Protein AF-A0A1W6LLG1-F1 (afdb_monomer)

pLDDT: mean 82.75, std 18.13, range [34.44, 98.62]

Foldseek 3Di:
DDDDDDPPPPPPPPPCQWWLWKDFQAPVVKDDVQLQWDEPVCRRCNQFWKKAFPPPRDIDHFGIWGFQAAAQASHFPCHQNQWWWAWDPFDDDPQFTFKIKIWIKHAREGTHDHDYQWAAFPSGMIGDPPDIHTWKFAFKKKWQQQAWAPVVVVVLCVVVQVDDQPDPDPQGKYWDDAGIFIKGFGYPPPPDPVRDDHIDRIIGMHTQGIAGYRGMGIDMTIIGTPDNHHHCPHQLVVQNPDRATFWGGGRHHRHSRHHSDRGHGDPSQGPPNPPDPPGPPNGSMIMGGHDDDVVVVVVVVVVVVVVVVPD

Mean predicted aligned error: 8.89 Å

Radius of gyration: 21.54 Å; Cα contacts (8 Å, |Δi|>4): 778; chains: 1; bounding box: 62×68×68 Å

Solvent-accessible surface area (backbone atoms only — not comparable to full-atom values): 16386 Å² total; per-residue (Å²): 141,85,83,84,84,85,83,79,81,79,77,77,76,75,69,82,70,52,13,30,45,21,39,63,51,15,47,76,69,32,34,55,84,81,60,27,58,17,54,84,93,40,31,50,18,46,63,21,46,44,35,32,33,72,85,80,65,53,72,51,64,23,36,26,40,50,39,23,19,24,56,55,48,42,7,12,71,55,14,41,62,21,36,30,20,34,53,40,81,74,36,65,59,86,78,13,42,33,30,35,29,30,54,34,33,46,38,36,36,28,51,43,47,56,63,64,60,58,20,27,32,82,80,66,37,34,31,74,70,79,63,73,46,54,53,54,37,33,66,21,32,39,36,37,23,35,30,30,32,68,65,51,48,48,54,45,41,74,71,66,38,81,67,63,60,88,42,83,57,83,63,42,40,30,52,72,73,55,53,25,23,25,50,35,52,25,16,80,83,44,88,56,77,86,58,49,37,56,36,49,59,40,32,30,19,37,77,64,38,67,35,48,59,71,36,69,47,74,49,81,45,43,33,39,32,40,92,79,24,40,44,71,84,36,65,50,40,50,36,50,72,38,93,51,37,45,32,40,30,32,54,54,42,44,70,72,52,66,47,40,39,74,49,42,68,50,82,60,77,47,80,74,63,88,58,88,82,65,69,67,75,58,44,36,27,47,34,33,16,36,70,85,56,71,69,60,56,52,53,55,56,50,51,58,55,59,60,63,74,76,115

Structure (mmCIF, N/CA/C/O backbone):
data_AF-A0A1W6LLG1-F1
#
_entry.id   AF-A0A1W6LLG1-F1
#
loop_
_atom_site.group_PDB
_atom_site.id
_atom_site.type_symbol
_atom_site.label_atom_id
_atom_site.label_alt_id
_atom_site.label_comp_id
_atom_site.label_asym_id
_atom_site.label_entity_id
_atom_site.label_seq_id
_atom_site.pdbx_PDB_ins_code
_atom_site.Cartn_x
_atom_site.Cartn_y
_atom_site.Cartn_z
_atom_site.occupancy
_atom_site.B_iso_or_equiv
_atom_site.auth_seq_id
_atom_site.auth_comp_id
_atom_site.auth_asym_id
_atom_site.auth_atom_id
_atom_site.pdbx_PDB_model_num
ATOM 1 N N . MET A 1 1 ? -22.291 -47.310 45.195 1.00 37.00 1 MET A N 1
ATOM 2 C CA . MET A 1 1 ? -21.150 -46.597 44.579 1.00 37.00 1 MET A CA 1
ATOM 3 C C . MET A 1 1 ? -21.646 -45.849 43.346 1.00 37.00 1 MET A C 1
ATOM 5 O O . MET A 1 1 ? -21.819 -46.471 42.309 1.00 37.00 1 MET A O 1
ATOM 9 N N . LYS A 1 2 ? -21.961 -44.552 43.457 1.00 34.44 2 LYS A N 1
ATOM 10 C CA . LYS A 1 2 ? -22.310 -43.699 42.306 1.00 34.44 2 LYS A CA 1
ATOM 11 C C . LYS A 1 2 ? -21.129 -42.760 42.065 1.00 34.44 2 LYS A C 1
ATOM 13 O O . LYS A 1 2 ? -20.804 -41.964 42.939 1.00 34.44 2 LYS A O 1
ATOM 18 N N . LYS A 1 3 ? -20.435 -42.958 40.942 1.00 39.94 3 LYS A N 1
ATOM 19 C CA . LYS A 1 3 ? -19.318 -42.117 40.500 1.00 39.94 3 LYS A CA 1
ATOM 20 C C . LYS A 1 3 ? -19.863 -40.786 39.976 1.00 39.94 3 LYS A C 1
ATOM 22 O O . LYS A 1 3 ? -20.921 -40.751 39.355 1.00 39.94 3 LYS A O 1
ATOM 27 N N . ALA A 1 4 ? -19.128 -39.730 40.302 1.00 51.88 4 ALA A N 1
ATOM 28 C CA . ALA A 1 4 ? -19.379 -38.339 39.971 1.00 51.88 4 ALA A CA 1
ATOM 29 C C . ALA A 1 4 ? -19.348 -38.059 38.462 1.00 51.88 4 ALA A C 1
ATOM 31 O O . ALA A 1 4 ? -18.652 -38.747 37.718 1.00 51.88 4 ALA A O 1
ATOM 32 N N . LEU A 1 5 ? -20.001 -36.970 38.055 1.00 39.59 5 LEU A N 1
ATOM 33 C CA . LEU A 1 5 ? -19.554 -36.170 36.920 1.00 39.59 5 LEU A CA 1
ATOM 34 C C . LEU A 1 5 ? -19.742 -34.691 37.286 1.00 39.59 5 LEU A C 1
ATOM 36 O O . LEU A 1 5 ? -20.853 -34.170 37.288 1.00 39.59 5 LEU A O 1
ATOM 40 N N . PHE A 1 6 ? -18.647 -34.054 37.695 1.00 42.31 6 PHE A N 1
ATOM 41 C CA . PHE A 1 6 ? -18.543 -32.606 37.846 1.00 42.31 6 PHE A CA 1
ATOM 42 C C . PHE A 1 6 ? -18.159 -32.058 36.466 1.00 42.31 6 PHE A C 1
ATOM 44 O O . PHE A 1 6 ? -17.026 -32.248 36.029 1.00 42.31 6 PHE A O 1
ATOM 51 N N . SER A 1 7 ? -19.096 -31.424 35.759 1.00 40.41 7 SER A N 1
ATOM 52 C CA . SER A 1 7 ? -18.764 -30.610 34.585 1.00 40.41 7 SER A CA 1
ATOM 53 C C . SER A 1 7 ? -18.203 -29.280 35.070 1.00 40.41 7 SER A C 1
ATOM 55 O O . SER A 1 7 ? -18.947 -28.398 35.494 1.00 40.41 7 SER A O 1
ATOM 57 N N . LEU A 1 8 ? -16.880 -29.148 35.023 1.00 37.72 8 LEU A 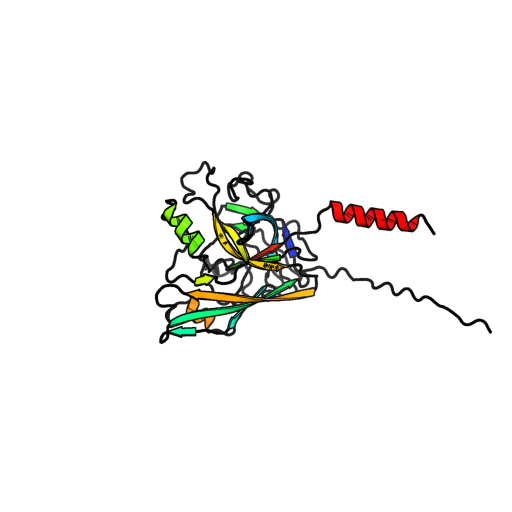N 1
ATOM 58 C CA . LEU A 1 8 ? -16.206 -27.861 35.116 1.00 37.72 8 LEU A CA 1
ATOM 59 C C . LEU A 1 8 ? -16.358 -27.173 33.752 1.00 37.72 8 LEU A C 1
ATOM 61 O O . LEU A 1 8 ? -15.667 -27.521 32.798 1.00 37.72 8 LEU A O 1
ATOM 65 N N . ILE A 1 9 ? -17.305 -26.242 33.642 1.00 43.06 9 ILE A N 1
ATOM 66 C CA . ILE A 1 9 ? -17.382 -25.334 32.494 1.00 43.06 9 ILE A CA 1
ATOM 67 C C . ILE A 1 9 ? -16.274 -24.304 32.700 1.00 43.06 9 ILE A C 1
ATOM 69 O O . ILE A 1 9 ? -16.403 -23.384 33.506 1.00 43.06 9 ILE A O 1
ATOM 73 N N . LEU A 1 10 ? -15.154 -24.511 32.012 1.00 37.03 10 LEU A N 1
ATOM 74 C CA . LEU A 1 10 ? -14.080 -23.536 31.922 1.00 37.03 10 LEU A CA 1
ATOM 75 C C . LEU A 1 10 ? -14.579 -22.407 31.007 1.00 37.03 10 LEU A C 1
ATOM 77 O O . LEU A 1 10 ? -14.552 -22.529 29.786 1.00 37.03 10 LEU A O 1
ATOM 81 N N . PHE A 1 11 ? -15.103 -21.330 31.591 1.00 37.34 11 PHE A N 1
ATOM 82 C CA . PHE A 1 11 ? -15.277 -20.076 30.864 1.00 37.34 11 PHE A CA 1
ATOM 83 C C . PHE A 1 11 ? -13.883 -19.489 30.646 1.00 37.34 11 PHE A C 1
ATOM 85 O O . PHE A 1 11 ? -13.308 -18.883 31.549 1.00 37.34 11 PHE A O 1
ATOM 92 N N . THR A 1 12 ? -13.320 -19.690 29.459 1.00 39.72 12 THR A N 1
ATOM 93 C CA . THR A 1 12 ? -12.244 -18.836 28.967 1.00 39.72 12 THR A CA 1
ATOM 94 C C . THR A 1 12 ? -12.829 -17.437 28.805 1.00 39.72 12 THR A C 1
ATOM 96 O O . THR A 1 12 ? -13.540 -17.156 27.843 1.00 39.72 12 THR A O 1
ATOM 99 N N . LEU A 1 13 ? -12.572 -16.551 29.773 1.00 39.09 13 LEU A N 1
ATOM 100 C CA . LEU A 1 13 ? -12.621 -15.121 29.500 1.00 39.09 13 LEU A CA 1
ATOM 101 C C . LEU A 1 13 ? -11.524 -14.860 28.466 1.00 39.09 13 LEU A C 1
ATOM 103 O O . LEU A 1 13 ? -10.355 -14.727 28.822 1.00 39.09 13 LEU A O 1
ATOM 107 N N . ALA A 1 14 ? -11.895 -14.835 27.188 1.00 46.03 14 ALA A N 1
ATOM 108 C CA . ALA A 1 14 ? -11.135 -14.084 26.209 1.00 46.03 14 ALA A CA 1
ATOM 109 C C . ALA A 1 14 ? -11.211 -12.635 26.690 1.00 46.03 14 ALA A C 1
ATOM 111 O O . ALA A 1 14 ? -12.239 -11.974 26.538 1.00 46.03 14 ALA A O 1
ATOM 112 N N . GLY A 1 15 ? -10.179 -12.192 27.411 1.00 42.09 15 GLY A N 1
ATOM 113 C CA . GLY A 1 15 ? -10.006 -10.774 27.656 1.00 42.09 15 GLY A CA 1
ATOM 114 C C . GLY A 1 15 ? -10.052 -10.106 26.293 1.00 42.09 15 GLY A C 1
ATOM 115 O O . GLY A 1 15 ? -9.352 -10.550 25.383 1.00 42.09 15 GLY A O 1
ATOM 116 N N . ALA A 1 16 ? -10.905 -9.094 26.150 1.00 41.62 16 ALA A N 1
ATOM 117 C CA . ALA A 1 16 ? -10.732 -8.108 25.104 1.00 41.62 16 ALA A CA 1
ATOM 118 C C . ALA A 1 16 ? -9.405 -7.424 25.422 1.00 41.62 16 ALA A C 1
ATOM 120 O O . ALA A 1 16 ? -9.338 -6.409 26.109 1.00 41.62 16 ALA A O 1
ATOM 121 N N . VAL A 1 17 ? -8.320 -8.063 24.999 1.00 45.28 17 VAL A N 1
ATOM 122 C CA . VAL A 1 17 ? -7.143 -7.320 24.622 1.00 45.28 17 VAL A CA 1
ATOM 123 C C . VAL A 1 17 ? -7.699 -6.339 23.585 1.00 45.28 17 VAL A C 1
ATOM 125 O O . VAL A 1 17 ? -8.586 -6.699 22.809 1.00 45.28 17 VAL A O 1
ATOM 128 N N . ALA A 1 18 ? -7.331 -5.073 23.617 1.00 55.16 18 ALA A N 1
ATOM 129 C CA . ALA A 1 18 ? -7.639 -4.186 22.501 1.00 55.16 18 ALA A CA 1
ATOM 130 C C . ALA A 1 18 ? -6.530 -4.424 21.459 1.00 55.16 18 ALA A C 1
ATOM 132 O O . ALA A 1 18 ? -5.443 -4.829 21.870 1.00 55.16 18 ALA A O 1
ATOM 133 N N . ALA A 1 19 ? -6.779 -4.308 20.151 1.00 58.94 19 ALA A N 1
ATOM 134 C CA . ALA A 1 19 ? -5.774 -4.366 19.084 1.00 58.94 19 ALA A CA 1
ATOM 135 C C . ALA A 1 19 ? -5.210 -2.990 18.677 1.00 58.94 19 ALA A C 1
ATOM 137 O O . ALA A 1 19 ? -5.903 -1.995 18.934 1.00 58.94 19 ALA A O 1
ATOM 138 N N . ALA A 1 20 ? -3.996 -2.899 18.110 1.00 68.50 20 ALA A N 1
ATOM 139 C CA . ALA A 1 20 ? -3.541 -1.601 17.606 1.00 68.50 20 ALA A CA 1
ATOM 140 C C . ALA A 1 20 ? -4.536 -1.093 16.573 1.00 68.50 20 ALA A C 1
ATOM 142 O O . ALA A 1 20 ? -5.147 -1.898 15.862 1.00 68.50 20 ALA A O 1
ATOM 143 N N . PRO A 1 21 ? -4.854 0.199 16.611 1.00 80.31 21 PRO A N 1
ATOM 144 C CA . PRO A 1 21 ? -6.127 0.583 16.092 1.00 80.31 21 PRO A CA 1
ATOM 145 C C . PRO A 1 21 ? -6.030 1.083 14.665 1.00 80.31 21 PRO A C 1
ATOM 147 O O . PRO A 1 21 ? -5.033 1.628 14.195 1.00 80.31 21 PRO A O 1
ATOM 150 N N . SER A 1 22 ? -7.161 0.899 14.022 1.00 90.38 22 SER A N 1
ATOM 151 C CA . SER A 1 22 ? -7.423 1.272 12.653 1.00 90.38 22 SER A CA 1
ATOM 152 C C . SER A 1 22 ? -8.409 2.422 12.627 1.00 90.38 22 SER A C 1
ATOM 154 O O . SER A 1 22 ? -9.247 2.545 13.532 1.00 90.38 22 SER A O 1
ATOM 156 N N . PHE A 1 23 ? -8.390 3.217 11.566 1.00 90.50 23 PHE A N 1
ATOM 157 C CA . PHE A 1 23 ? -9.424 4.218 11.344 1.00 90.50 23 PHE A CA 1
ATOM 158 C C . PHE A 1 23 ? -10.412 3.807 10.273 1.00 90.50 23 PHE A C 1
ATOM 160 O O . PHE A 1 23 ? -10.067 3.115 9.324 1.00 90.50 23 PHE A O 1
ATOM 167 N N . LEU A 1 24 ? -11.649 4.270 10.442 1.00 91.94 24 LEU A N 1
ATOM 168 C CA . LEU A 1 24 ? -12.675 4.211 9.415 1.00 91.94 24 LEU A CA 1
ATOM 169 C C . LEU A 1 24 ? -12.338 5.235 8.320 1.00 91.94 24 LEU A C 1
ATOM 171 O O . LEU A 1 24 ? -12.306 6.436 8.589 1.00 91.94 24 LEU A O 1
ATOM 175 N N . ILE A 1 25 ? -12.121 4.753 7.099 1.00 92.88 25 ILE A N 1
ATOM 176 C CA . ILE A 1 25 ? -11.722 5.550 5.927 1.00 92.88 25 ILE A CA 1
ATOM 177 C C . ILE A 1 25 ? -12.870 5.749 4.918 1.00 92.88 25 ILE A C 1
ATOM 179 O O . ILE A 1 25 ? -12.664 6.225 3.799 1.00 92.88 25 ILE A O 1
ATOM 183 N N . THR A 1 26 ? -14.093 5.379 5.307 1.00 92.25 26 THR A N 1
ATOM 184 C CA . THR A 1 26 ? -15.329 5.641 4.555 1.00 92.25 26 THR A CA 1
ATOM 185 C C . THR A 1 26 ? -15.731 7.113 4.636 1.00 92.25 26 THR A C 1
ATOM 187 O O . THR A 1 26 ? -15.264 7.856 5.507 1.00 92.25 26 THR A O 1
ATOM 190 N N . LYS A 1 27 ? -16.666 7.533 3.777 1.00 88.81 27 LYS A N 1
ATOM 191 C CA . LYS A 1 27 ? -17.294 8.858 3.882 1.00 88.81 27 LYS A CA 1
ATOM 192 C C . LYS A 1 27 ? -18.713 8.780 4.433 1.00 88.81 27 LYS A C 1
ATOM 194 O O . LYS A 1 27 ? -19.523 8.027 3.892 1.00 88.81 27 LYS A O 1
ATOM 199 N N . PRO A 1 28 ? -19.049 9.608 5.440 1.00 87.94 28 PRO A N 1
ATOM 200 C CA . PRO A 1 28 ? -18.151 10.157 6.477 1.00 87.94 28 PRO A CA 1
ATOM 201 C C . PRO A 1 28 ? -17.468 9.021 7.282 1.00 87.94 28 PRO A C 1
ATOM 203 O O . PRO A 1 28 ? -17.933 7.877 7.208 1.00 87.94 28 PRO A O 1
ATOM 206 N N . PRO A 1 29 ? -16.406 9.274 8.081 1.00 88.94 29 PRO A N 1
ATOM 207 C CA . PRO A 1 29 ? -15.881 10.561 8.566 1.00 88.94 29 PRO A CA 1
ATOM 208 C C . PRO A 1 29 ? -14.795 11.221 7.706 1.00 88.94 29 PRO A C 1
ATOM 210 O O . PRO A 1 29 ? -14.340 12.300 8.080 1.00 88.94 29 PRO A O 1
ATOM 213 N N . VAL A 1 30 ? -14.367 10.605 6.602 1.00 90.44 30 VAL A N 1
ATOM 214 C CA . VAL A 1 30 ? -13.400 11.244 5.701 1.00 90.44 30 VAL A CA 1
ATOM 215 C C . VAL A 1 30 ? -14.072 12.383 4.930 1.00 90.44 30 VAL A C 1
ATOM 217 O O . VAL A 1 30 ? -15.091 12.178 4.273 1.00 90.44 30 VAL A O 1
ATOM 220 N N . GLU A 1 31 ? -13.479 13.571 4.986 1.00 91.62 31 GLU A N 1
ATOM 221 C CA . GLU A 1 31 ? -13.932 14.791 4.311 1.00 91.62 31 GLU A CA 1
ATOM 222 C C . GLU A 1 31 ? -12.890 15.240 3.276 1.00 91.62 31 GLU A C 1
ATOM 224 O O . GLU A 1 31 ? -11.709 15.030 3.513 1.00 91.62 31 GLU A O 1
ATOM 229 N N . PRO A 1 32 ? -13.252 15.916 2.175 1.00 90.75 32 PRO A N 1
ATOM 230 C CA . PRO A 1 32 ? -14.605 16.325 1.826 1.00 90.75 32 PRO A CA 1
ATOM 231 C C . PRO A 1 32 ? -15.420 15.197 1.177 1.00 90.75 32 PRO A C 1
ATOM 233 O O . PRO A 1 32 ? -14.896 14.364 0.435 1.00 90.75 32 PRO A O 1
ATOM 236 N N . ASP A 1 33 ? -16.733 15.224 1.387 1.00 86.81 33 ASP A N 1
ATOM 237 C CA . ASP A 1 33 ? -17.712 14.560 0.518 1.00 86.81 33 ASP A CA 1
ATOM 238 C C . ASP A 1 33 ? -18.502 15.626 -0.275 1.00 86.81 33 ASP A C 1
ATOM 240 O O . ASP A 1 33 ? -19.221 16.426 0.336 1.00 86.81 33 ASP A O 1
ATOM 244 N N . PRO A 1 34 ? -18.382 15.710 -1.618 1.00 89.69 34 PRO A N 1
ATOM 245 C CA . PRO A 1 34 ? -17.679 14.800 -2.531 1.00 89.69 34 PRO A CA 1
ATOM 246 C C . PRO A 1 34 ? -16.169 15.076 -2.665 1.00 89.69 34 PRO A C 1
ATOM 248 O O . 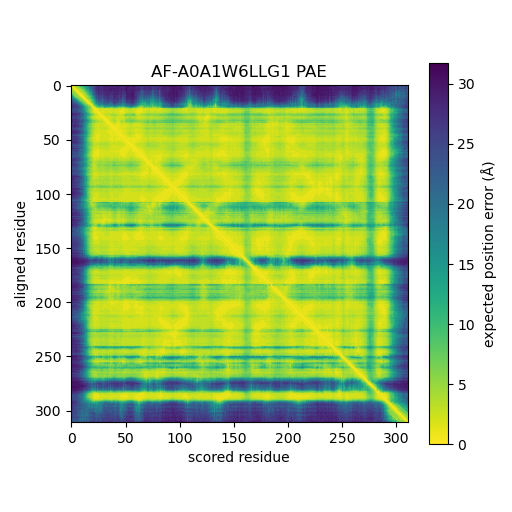PRO A 1 34 ? -15.717 16.214 -2.558 1.00 89.69 34 PRO A O 1
ATOM 251 N N . SER A 1 35 ? -15.402 14.032 -2.999 1.00 87.94 35 SER A N 1
ATOM 252 C CA . SER A 1 35 ? -13.927 14.065 -3.180 1.00 87.94 35 SER A CA 1
ATOM 253 C C . SER A 1 35 ? -13.442 13.533 -4.529 1.00 87.94 35 SER A C 1
ATOM 255 O O . SER A 1 35 ? -12.400 13.978 -4.998 1.00 87.94 35 SER A O 1
ATOM 257 N N . TYR A 1 36 ? -14.208 12.650 -5.179 1.00 92.06 36 TYR A N 1
ATOM 258 C CA . TYR A 1 36 ? -13.861 12.035 -6.470 1.00 92.06 36 TYR A CA 1
ATOM 259 C C . TYR A 1 36 ? -12.631 11.098 -6.420 1.00 92.06 36 TYR A C 1
ATOM 261 O O . TYR A 1 36 ? -11.912 11.008 -7.408 1.00 92.06 36 TYR A O 1
ATOM 269 N N . THR A 1 37 ? -12.362 10.430 -5.290 1.00 90.56 37 THR A N 1
ATOM 270 C CA . THR A 1 37 ? -11.166 9.582 -5.067 1.00 90.56 37 THR A CA 1
ATOM 271 C C . THR A 1 37 ? -11.397 8.071 -5.193 1.00 90.56 37 THR A C 1
ATOM 273 O O . THR A 1 37 ? -10.535 7.291 -4.801 1.00 90.56 37 THR A O 1
ATOM 276 N N . GLY A 1 38 ? -12.553 7.638 -5.702 1.00 92.50 38 GLY A N 1
ATOM 277 C CA . GLY A 1 38 ? -12.871 6.217 -5.897 1.00 92.50 38 GLY A CA 1
ATOM 278 C C . GLY A 1 38 ? -13.134 5.829 -7.359 1.00 92.50 38 GLY A C 1
ATOM 279 O O . GLY A 1 38 ? -13.064 6.683 -8.249 1.00 92.50 38 GLY A O 1
ATOM 280 N N . PRO A 1 39 ? -13.444 4.549 -7.625 1.00 93.94 39 PRO A N 1
ATOM 281 C CA . PRO A 1 39 ? -13.771 4.052 -8.963 1.00 93.94 39 PRO A CA 1
ATOM 282 C C . PRO A 1 39 ? -15.096 4.624 -9.477 1.00 93.94 39 PRO A C 1
ATOM 284 O O . PRO A 1 39 ? -15.850 5.234 -8.730 1.00 93.94 39 PRO A O 1
ATOM 287 N N . THR A 1 40 ? -15.421 4.424 -10.755 1.00 91.75 40 THR A N 1
ATOM 288 C CA . THR A 1 40 ? -16.653 4.970 -11.364 1.00 91.75 40 THR A CA 1
ATOM 289 C C . THR A 1 40 ? -17.941 4.548 -10.646 1.00 91.75 40 THR A C 1
ATOM 291 O O . THR A 1 40 ? -18.886 5.333 -10.594 1.00 91.75 40 THR A O 1
ATOM 294 N N . ASP A 1 41 ? -17.984 3.346 -10.067 1.00 92.81 41 ASP A N 1
ATOM 295 C CA . ASP A 1 41 ? -19.166 2.846 -9.351 1.00 92.81 41 ASP A CA 1
ATOM 296 C C . ASP A 1 41 ? -19.303 3.423 -7.924 1.00 92.81 41 ASP A C 1
ATOM 298 O O . ASP A 1 41 ? -20.413 3.501 -7.395 1.00 92.81 41 ASP A O 1
ATOM 302 N N . ASP A 1 42 ? -18.206 3.911 -7.334 1.00 94.75 42 ASP A N 1
ATOM 303 C CA . ASP A 1 42 ? -18.172 4.659 -6.069 1.00 94.75 42 ASP A CA 1
ATOM 304 C C . ASP A 1 42 ? -17.205 5.852 -6.194 1.00 94.75 42 ASP A C 1
ATOM 306 O O . ASP A 1 42 ? -16.121 5.871 -5.598 1.00 94.75 42 ASP A O 1
ATOM 310 N N . PRO A 1 43 ? -17.569 6.882 -6.981 1.00 92.94 43 PRO A N 1
ATOM 311 C CA . PRO A 1 43 ? -16.640 7.936 -7.379 1.00 92.94 43 PRO A CA 1
ATOM 312 C C . PRO A 1 43 ? -16.121 8.722 -6.181 1.00 92.94 43 PRO A C 1
ATOM 314 O O . PRO A 1 43 ? -15.030 9.278 -6.225 1.00 92.94 43 PRO A O 1
ATOM 317 N N . HIS A 1 44 ? -16.879 8.782 -5.088 1.00 92.62 44 HIS A N 1
ATOM 318 C CA . HIS A 1 44 ? -16.501 9.518 -3.888 1.00 92.62 44 HIS A CA 1
ATOM 319 C C . HIS A 1 44 ? -15.860 8.635 -2.819 1.00 92.62 44 HIS A C 1
ATOM 321 O O . HIS A 1 44 ? -15.622 9.143 -1.725 1.00 92.62 44 HIS A O 1
ATOM 327 N N . ALA A 1 45 ? -15.548 7.368 -3.115 1.00 92.31 45 ALA A N 1
ATOM 328 C CA . ALA A 1 45 ? -14.945 6.430 -2.172 1.00 92.31 45 ALA A CA 1
ATOM 329 C C . ALA A 1 45 ? -15.710 6.399 -0.832 1.00 92.31 45 ALA A C 1
ATOM 331 O O . ALA A 1 45 ? -15.118 6.564 0.245 1.00 92.31 45 ALA A O 1
ATOM 332 N N . GLN A 1 46 ? -17.042 6.295 -0.916 1.00 94.75 46 GLN A N 1
ATOM 333 C CA . GLN A 1 46 ? -17.947 6.202 0.228 1.00 94.75 46 GLN A CA 1
ATOM 334 C C . GLN A 1 46 ? -17.778 4.872 0.961 1.00 94.75 46 GLN A C 1
ATOM 336 O O . GLN A 1 46 ? -17.928 4.839 2.181 1.00 94.75 46 GLN A O 1
ATOM 341 N N . GLU A 1 47 ? -17.389 3.808 0.256 1.00 94.88 47 GLU A N 1
ATOM 342 C CA . GLU A 1 47 ? -17.181 2.472 0.829 1.00 94.88 47 GLU A CA 1
ATOM 343 C C . GLU A 1 47 ? -15.753 2.247 1.366 1.00 94.88 47 GLU A C 1
ATOM 345 O O . GLU A 1 47 ? -15.485 1.241 2.024 1.00 94.88 47 GLU A O 1
ATOM 350 N N . GLY A 1 48 ? -14.850 3.219 1.180 1.00 94.25 48 GLY A N 1
ATOM 351 C CA . GLY A 1 48 ? -13.469 3.191 1.673 1.00 94.25 48 GLY A CA 1
ATOM 352 C C . GLY A 1 48 ? -12.440 3.069 0.548 1.00 94.25 48 GLY A C 1
ATOM 353 O O . GLY A 1 48 ? -12.525 3.801 -0.436 1.00 94.25 48 GLY A O 1
ATOM 354 N N . GLN A 1 49 ? -11.440 2.199 0.713 1.00 96.25 49 GLN A N 1
ATOM 355 C CA . GLN A 1 49 ? -10.428 1.909 -0.311 1.00 96.25 49 GLN A CA 1
ATOM 356 C C . GLN A 1 49 ? -10.884 0.740 -1.190 1.00 96.25 49 GLN A C 1
ATOM 358 O O . GLN A 1 49 ? -11.294 -0.291 -0.660 1.00 96.25 49 GLN A O 1
ATOM 363 N N . TRP A 1 50 ? -10.782 0.879 -2.511 1.00 97.44 50 TRP A N 1
ATOM 364 C CA . TRP A 1 50 ? -11.237 -0.125 -3.478 1.00 97.44 50 TRP A CA 1
ATOM 365 C C . TRP A 1 50 ? -10.098 -0.986 -4.019 1.00 97.44 50 TRP A C 1
ATOM 367 O O . TRP A 1 50 ? -8.983 -0.500 -4.221 1.00 97.44 50 TRP A O 1
ATOM 377 N N . PHE A 1 51 ? -10.422 -2.248 -4.297 1.00 98.19 51 PHE A N 1
ATOM 378 C CA . PHE A 1 51 ? -9.538 -3.282 -4.828 1.00 98.19 51 PHE A CA 1
ATOM 379 C C . PHE A 1 51 ? -10.239 -4.055 -5.937 1.00 98.19 51 PHE A C 1
ATOM 381 O O . PHE A 1 51 ? -11.460 -4.202 -5.916 1.00 98.19 51 PHE A O 1
ATOM 388 N N . LYS A 1 52 ? -9.455 -4.583 -6.872 1.00 98.25 52 LYS A N 1
ATOM 389 C CA . LYS A 1 52 ? -9.914 -5.421 -7.973 1.00 98.25 52 LYS A CA 1
ATOM 390 C C . LYS A 1 52 ? -9.087 -6.688 -8.045 1.00 98.25 52 LYS A C 1
ATOM 392 O O . LYS A 1 52 ? -7.865 -6.632 -8.155 1.00 98.25 52 LYS A O 1
ATOM 397 N N . ASP A 1 53 ? -9.754 -7.831 -7.969 1.00 98.06 53 ASP A N 1
ATOM 398 C CA . ASP A 1 53 ? -9.093 -9.128 -8.008 1.00 98.06 53 ASP A CA 1
ATOM 399 C C . ASP A 1 53 ? -8.554 -9.455 -9.403 1.00 98.06 53 ASP A C 1
ATOM 401 O O . ASP A 1 53 ? -9.280 -9.422 -10.399 1.00 98.06 53 ASP A O 1
ATOM 405 N N . ASN A 1 54 ? -7.274 -9.822 -9.476 1.00 94.88 54 ASN A N 1
ATOM 406 C CA . ASN A 1 54 ? -6.595 -10.031 -10.752 1.00 94.88 54 ASN A CA 1
ATOM 407 C C . ASN A 1 54 ? -7.166 -11.216 -11.548 1.00 94.88 54 ASN A C 1
ATOM 409 O O . ASN A 1 54 ? -7.078 -11.242 -12.776 1.00 94.88 54 ASN A O 1
ATOM 413 N N . THR A 1 55 ? -7.775 -12.198 -10.878 1.00 94.94 55 THR A N 1
ATOM 414 C CA . THR A 1 55 ? -8.260 -13.432 -11.512 1.00 94.94 55 THR A CA 1
ATOM 415 C C . THR A 1 55 ? -9.737 -13.351 -11.885 1.00 94.94 55 THR A C 1
ATOM 417 O O . THR A 1 55 ? -10.127 -13.696 -13.000 1.00 94.94 55 THR A O 1
ATOM 420 N N . THR A 1 56 ? -10.571 -12.939 -10.938 1.00 96.88 56 THR A N 1
ATOM 421 C CA . THR A 1 56 ? -12.032 -12.893 -11.052 1.00 96.88 56 THR A CA 1
ATOM 422 C C . THR A 1 56 ? -12.525 -11.579 -11.637 1.00 96.88 56 THR A C 1
ATOM 424 O O . THR A 1 56 ? -13.592 -11.572 -12.246 1.00 96.88 56 THR A O 1
ATOM 427 N N . GLN A 1 57 ? -11.723 -10.511 -11.526 1.00 95.88 57 GLN A N 1
ATOM 428 C CA . GLN A 1 57 ? -12.092 -9.132 -11.856 1.00 95.88 57 GLN A CA 1
ATOM 429 C C . GLN A 1 57 ? -13.198 -8.564 -10.958 1.00 95.88 57 GLN A C 1
ATOM 431 O O . GLN A 1 57 ? -13.744 -7.508 -11.275 1.00 95.88 57 GLN A O 1
ATOM 436 N N . ASP A 1 58 ? -13.512 -9.244 -9.852 1.00 96.94 58 ASP A N 1
ATOM 437 C CA . ASP A 1 58 ? -14.461 -8.759 -8.859 1.00 96.94 58 ASP A CA 1
ATOM 438 C C . ASP A 1 58 ? -13.843 -7.584 -8.087 1.00 96.94 58 ASP A C 1
ATOM 440 O O . ASP A 1 58 ? -12.665 -7.610 -7.711 1.00 96.94 58 ASP A O 1
ATOM 444 N N . GLU A 1 59 ? -14.651 -6.549 -7.867 1.00 97.19 59 GLU A N 1
ATOM 445 C CA . GLU A 1 59 ? -14.264 -5.342 -7.140 1.00 97.19 59 GLU A CA 1
ATOM 446 C C . GLU A 1 59 ? -14.816 -5.389 -5.712 1.00 97.19 59 GLU A C 1
ATOM 448 O O . GLU A 1 59 ? -15.957 -5.793 -5.472 1.00 97.19 59 GLU A O 1
ATOM 453 N N . GLU A 1 60 ? -13.992 -4.994 -4.746 1.00 96.75 60 GLU A N 1
ATOM 454 C CA . GLU A 1 60 ? -14.345 -4.981 -3.330 1.00 96.75 60 GLU A CA 1
ATOM 455 C C . GLU A 1 60 ? -13.728 -3.785 -2.603 1.00 96.75 60 GLU A C 1
ATOM 457 O O . GLU A 1 60 ? -12.637 -3.329 -2.945 1.00 96.75 60 GLU A O 1
ATOM 462 N N . ALA A 1 61 ? -14.403 -3.300 -1.560 1.00 96.88 61 ALA A N 1
ATOM 463 C CA . ALA A 1 61 ? -13.923 -2.196 -0.739 1.00 96.88 61 ALA A CA 1
ATOM 464 C C . ALA A 1 61 ? -13.443 -2.656 0.647 1.00 96.88 61 ALA A C 1
ATOM 466 O O . ALA A 1 61 ? -13.854 -3.699 1.179 1.00 96.88 61 ALA A O 1
ATOM 467 N N . ARG A 1 62 ? -12.557 -1.861 1.251 1.00 97.06 62 ARG A N 1
ATOM 468 C CA . ARG A 1 62 ? -12.147 -1.963 2.652 1.00 97.06 62 ARG A CA 1
ATOM 469 C C . ARG A 1 62 ? -12.449 -0.668 3.375 1.00 97.06 62 ARG A C 1
ATOM 471 O O . ARG A 1 62 ? -12.023 0.413 2.979 1.00 97.06 62 ARG A O 1
ATOM 478 N N . THR A 1 63 ? -13.180 -0.817 4.468 1.00 95.31 63 THR A N 1
ATOM 479 C CA . THR A 1 63 ? -13.714 0.306 5.241 1.00 95.31 63 THR A CA 1
ATOM 480 C C . THR A 1 63 ? -12.693 0.920 6.190 1.00 95.31 63 THR A C 1
ATOM 482 O O . THR A 1 63 ? -12.891 2.055 6.617 1.00 95.31 63 THR A O 1
ATOM 485 N N . HIS A 1 64 ? -11.637 0.189 6.557 1.00 94.19 64 HIS A N 1
ATOM 486 C CA . HIS A 1 64 ? -10.663 0.628 7.551 1.00 94.19 64 HIS A CA 1
ATOM 487 C C . HIS A 1 64 ? -9.223 0.502 7.063 1.00 94.19 64 HIS A C 1
ATOM 489 O O . HIS A 1 64 ? -8.903 -0.381 6.267 1.00 94.19 64 HIS A O 1
ATOM 495 N N . GLU A 1 65 ? -8.364 1.347 7.622 1.00 94.25 65 GLU A N 1
ATOM 496 C CA . GLU A 1 65 ? -6.914 1.318 7.450 1.00 94.25 65 GLU A CA 1
ATOM 497 C C . GLU A 1 65 ? -6.230 1.124 8.810 1.00 94.25 65 GLU A C 1
ATOM 499 O O . GLU A 1 65 ? -6.571 1.802 9.782 1.00 94.25 65 GLU A O 1
ATOM 504 N N . PHE A 1 66 ? -5.325 0.150 8.886 1.00 94.06 66 PHE A N 1
ATOM 505 C CA . PHE A 1 66 ? -4.536 -0.229 10.055 1.00 94.06 66 PHE A CA 1
ATOM 506 C C . PHE A 1 66 ? -3.152 0.416 9.975 1.00 94.06 66 PHE A C 1
ATOM 508 O O . PHE A 1 66 ? -2.468 0.278 8.962 1.00 94.06 66 PHE A O 1
ATOM 515 N N . TYR A 1 67 ? -2.737 1.070 11.058 1.00 91.56 67 TYR A N 1
ATOM 516 C CA . TYR A 1 67 ? -1.506 1.858 11.112 1.00 91.56 67 TYR A CA 1
ATOM 517 C C . TYR A 1 67 ? -0.513 1.284 12.117 1.00 91.56 67 TYR A C 1
ATOM 519 O O . TYR A 1 67 ? -0.896 0.782 13.176 1.00 91.56 67 TYR A O 1
ATOM 527 N N . ASP A 1 68 ? 0.770 1.450 11.825 1.00 91.31 68 ASP A N 1
ATOM 528 C CA . ASP A 1 68 ? 1.901 1.050 12.662 1.00 91.31 68 ASP A CA 1
ATOM 529 C C . ASP A 1 68 ? 2.576 2.270 13.307 1.00 91.31 68 ASP A C 1
ATOM 531 O O . ASP A 1 68 ? 3.792 2.410 13.328 1.00 91.31 68 ASP A O 1
ATOM 535 N N . ASN A 1 69 ? 1.812 3.221 13.846 1.00 88.56 69 ASN A N 1
ATOM 536 C CA . ASN A 1 69 ? 2.468 4.355 14.497 1.00 88.56 69 ASN A CA 1
ATOM 537 C C . ASN A 1 69 ? 3.352 3.905 15.671 1.00 88.56 69 ASN A C 1
ATOM 539 O O . ASN A 1 69 ? 3.153 2.868 16.309 1.00 88.56 69 ASN A O 1
ATOM 543 N N . VAL A 1 70 ? 4.276 4.786 16.040 1.00 89.19 70 VAL A N 1
ATOM 544 C CA . VAL A 1 70 ? 5.152 4.600 17.194 1.00 89.19 70 VAL A CA 1
ATOM 545 C C . VAL A 1 70 ? 4.364 4.621 18.508 1.00 89.19 70 VAL A C 1
ATOM 547 O O . VAL A 1 70 ? 3.485 5.465 18.716 1.00 89.19 70 VAL A O 1
ATOM 550 N N . GLU A 1 71 ? 4.699 3.722 19.437 1.00 88.88 71 GLU A N 1
ATOM 551 C CA . GLU A 1 71 ? 4.112 3.696 20.782 1.00 88.88 71 GLU A CA 1
ATOM 552 C C . GLU A 1 71 ? 4.271 5.066 21.476 1.00 88.88 71 GLU A C 1
ATOM 554 O O . GLU A 1 71 ? 5.347 5.660 21.496 1.00 88.88 71 GLU A O 1
ATOM 559 N N . GLY A 1 72 ? 3.189 5.590 22.060 1.00 85.38 72 GLY A N 1
ATOM 560 C CA . GLY A 1 72 ? 3.153 6.941 22.638 1.00 85.38 72 GLY A CA 1
ATOM 561 C C . GLY A 1 72 ? 2.648 8.020 21.672 1.00 85.38 72 GLY A C 1
ATOM 562 O O . GLY A 1 72 ? 2.197 9.071 22.133 1.00 85.38 72 GLY A O 1
ATOM 563 N N . SER A 1 73 ? 2.623 7.733 20.369 1.00 85.12 73 SER A N 1
ATOM 564 C CA . SER A 1 73 ? 2.155 8.627 19.296 1.00 85.12 73 SER A CA 1
ATOM 565 C C . SER A 1 73 ? 0.935 8.061 18.571 1.00 85.12 73 SER A C 1
ATOM 567 O O . SER A 1 73 ? 0.797 8.189 17.358 1.00 85.12 73 SER A O 1
ATOM 569 N N . GLY A 1 74 ? 0.062 7.390 19.326 1.00 82.00 74 GLY A N 1
ATOM 570 C CA . GLY A 1 74 ? -1.033 6.629 18.744 1.00 82.00 74 GLY A CA 1
ATOM 571 C C . GLY A 1 74 ? -0.528 5.341 18.106 1.00 82.00 74 GLY A C 1
ATOM 572 O O . GLY A 1 74 ? -1.015 4.952 17.071 1.00 82.00 74 GLY A O 1
ATOM 573 N N . GLY A 1 75 ? 0.497 4.700 18.651 1.00 85.69 75 GLY A N 1
ATOM 574 C CA . GLY A 1 75 ? 0.942 3.383 18.205 1.00 85.69 75 GLY A CA 1
ATOM 575 C C . GLY A 1 75 ? 0.319 2.239 18.982 1.00 85.69 75 GLY A C 1
ATOM 576 O O . GLY A 1 75 ? -0.208 2.422 20.085 1.00 85.69 75 GLY A O 1
ATOM 577 N N . GLY A 1 76 ? 0.442 1.042 18.419 1.00 88.88 76 GLY A N 1
ATOM 578 C CA . GLY A 1 76 ? 0.329 -0.208 19.157 1.00 88.88 76 GLY A CA 1
ATOM 579 C C . GLY A 1 76 ? 1.488 -0.436 20.132 1.00 88.88 76 GLY A C 1
ATOM 580 O O . GLY A 1 76 ? 2.444 0.332 20.195 1.00 88.88 76 GLY A O 1
ATOM 581 N N . THR A 1 77 ? 1.421 -1.529 20.881 1.00 90.56 77 THR A N 1
ATOM 582 C CA . THR A 1 77 ? 2.518 -2.064 21.705 1.00 90.56 77 THR A CA 1
ATOM 583 C C . THR A 1 77 ? 3.702 -2.584 20.894 1.00 90.56 77 THR A C 1
ATOM 585 O O . THR A 1 77 ? 4.814 -2.634 21.409 1.00 90.56 77 THR A O 1
ATOM 588 N N . GLU A 1 78 ? 3.484 -2.987 19.644 1.00 92.06 78 GLU A N 1
ATOM 589 C CA . GLU A 1 78 ? 4.563 -3.324 18.709 1.00 92.06 78 GLU A CA 1
ATOM 590 C C . GLU A 1 78 ? 5.155 -2.071 18.063 1.00 92.06 78 GLU A C 1
ATOM 592 O O . GLU A 1 78 ? 6.188 -2.162 17.403 1.00 92.06 78 GLU A O 1
ATOM 597 N N . SER A 1 79 ? 4.569 -0.891 18.313 1.00 91.31 79 SER A N 1
ATOM 598 C CA . SER A 1 79 ? 5.045 0.376 17.765 1.00 91.31 79 SER A CA 1
ATOM 599 C C . SER A 1 79 ? 5.090 0.306 16.226 1.00 91.31 79 SER A C 1
ATOM 601 O O . SER A 1 79 ? 4.258 -0.363 15.611 1.00 91.31 79 SER A O 1
ATOM 603 N N . PHE A 1 80 ? 6.102 0.924 15.625 1.00 90.31 80 PHE A N 1
ATOM 604 C CA . PHE A 1 80 ? 6.413 0.856 14.195 1.00 90.31 80 PHE A CA 1
ATOM 605 C C . PHE A 1 80 ? 6.708 -0.537 13.635 1.00 90.31 80 PHE A C 1
ATOM 607 O O . PHE A 1 80 ? 6.856 -0.679 12.441 1.00 90.31 80 PHE A O 1
ATOM 614 N N . LEU A 1 81 ? 6.751 -1.585 14.462 1.00 94.06 81 LEU A N 1
ATOM 615 C CA . LEU A 1 81 ? 6.998 -2.955 14.002 1.00 94.06 81 LEU A CA 1
ATOM 616 C C . LEU A 1 81 ? 5.703 -3.761 13.798 1.00 94.06 81 LEU A C 1
ATOM 618 O O . LEU A 1 81 ? 5.759 -4.990 13.639 1.00 94.06 81 LEU A O 1
ATOM 622 N N . ALA A 1 82 ? 4.537 -3.105 13.879 1.00 95.12 82 ALA A N 1
ATOM 623 C CA . ALA A 1 82 ? 3.235 -3.734 13.666 1.00 95.12 82 ALA A CA 1
ATOM 624 C C . ALA A 1 82 ? 3.007 -4.104 12.190 1.00 95.12 82 ALA A C 1
ATOM 626 O O . ALA A 1 82 ? 2.381 -5.127 11.902 1.00 95.12 82 ALA A O 1
ATOM 627 N N . ILE A 1 83 ? 3.556 -3.323 11.265 1.00 95.69 83 ILE A N 1
ATOM 628 C CA . ILE A 1 83 ? 3.695 -3.655 9.849 1.00 95.69 83 ILE A CA 1
ATOM 629 C C . ILE A 1 83 ? 5.192 -3.612 9.599 1.00 95.69 83 ILE A C 1
ATOM 631 O O . ILE A 1 83 ? 5.834 -2.651 9.978 1.00 95.69 83 ILE A O 1
ATOM 635 N N . LYS A 1 84 ? 5.762 -4.695 9.076 1.00 96.12 84 LYS A N 1
ATOM 636 C CA . LYS A 1 84 ? 7.204 -4.748 8.845 1.00 96.12 84 LYS A CA 1
ATOM 637 C C . LYS A 1 84 ? 7.580 -5.642 7.697 1.00 96.12 84 LYS A C 1
ATOM 639 O O . LYS A 1 84 ? 6.912 -6.649 7.452 1.00 96.12 84 LYS A O 1
ATOM 644 N N . GLY A 1 85 ? 8.692 -5.354 7.053 1.00 96.69 85 GLY A N 1
ATOM 645 C CA . GLY A 1 85 ? 9.248 -6.184 6.000 1.00 96.69 85 GLY A CA 1
ATOM 646 C C . GLY A 1 85 ? 10.742 -5.989 5.875 1.00 96.69 85 GLY A C 1
ATOM 647 O O . GLY A 1 85 ? 11.276 -4.935 6.172 1.00 96.69 85 GLY A O 1
ATOM 648 N N . TYR A 1 86 ? 11.425 -7.032 5.438 1.00 96.31 86 TYR A N 1
ATOM 649 C CA . TYR A 1 86 ? 12.850 -6.975 5.1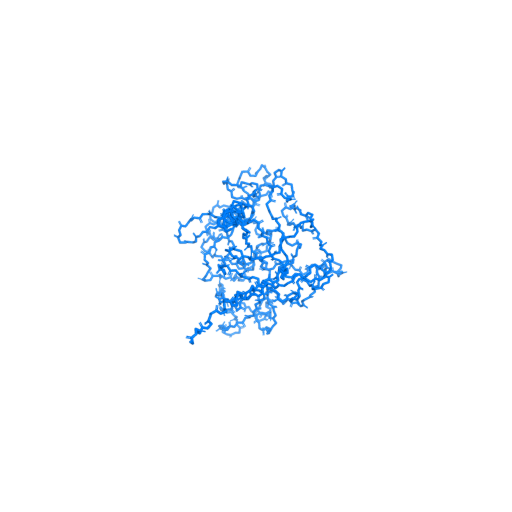50 1.00 96.31 86 TYR A CA 1
ATOM 650 C C . TYR A 1 86 ? 13.108 -7.712 3.844 1.00 96.31 86 TYR A C 1
ATOM 652 O O . TYR A 1 86 ? 12.404 -8.675 3.512 1.00 96.31 86 TYR A O 1
ATOM 660 N N . ALA A 1 87 ? 14.096 -7.235 3.096 1.00 97.31 87 ALA A N 1
ATOM 661 C CA . ALA A 1 87 ? 14.440 -7.819 1.817 1.00 97.31 87 ALA A CA 1
ATOM 662 C C . ALA A 1 87 ? 15.214 -9.134 2.000 1.00 97.31 87 ALA A C 1
ATOM 664 O O . ALA A 1 87 ? 16.112 -9.253 2.835 1.00 97.31 87 ALA A O 1
ATOM 665 N N . GLU A 1 88 ? 14.880 -10.128 1.186 1.00 97.44 88 GLU A N 1
ATOM 666 C CA . GLU A 1 88 ? 15.604 -11.388 1.048 1.00 97.44 88 GLU A CA 1
ATOM 667 C C . GLU A 1 88 ? 15.743 -11.756 -0.435 1.00 97.44 88 GLU A C 1
ATOM 669 O O . GLU A 1 88 ? 15.164 -11.130 -1.320 1.00 97.44 88 GLU A O 1
ATOM 674 N N . ASN A 1 89 ? 16.544 -12.786 -0.721 1.00 97.25 89 ASN A N 1
ATOM 675 C CA . ASN A 1 89 ? 16.707 -13.343 -2.068 1.00 97.25 89 ASN A CA 1
ATOM 676 C C . ASN A 1 89 ? 17.088 -12.314 -3.152 1.00 97.25 89 ASN A C 1
ATOM 678 O O . ASN A 1 89 ? 16.734 -12.504 -4.318 1.00 97.25 89 ASN A O 1
ATOM 682 N N . LEU A 1 90 ? 17.850 -11.271 -2.797 1.00 98.06 90 LEU A N 1
ATOM 683 C CA . LEU A 1 90 ? 18.346 -10.277 -3.751 1.00 98.06 90 LEU A CA 1
ATOM 684 C C . LEU A 1 90 ? 19.136 -10.963 -4.879 1.00 98.06 90 LEU A C 1
ATOM 686 O O . LEU A 1 90 ? 20.088 -11.711 -4.630 1.00 98.06 90 LEU A O 1
ATOM 690 N N . GLN A 1 91 ? 18.733 -10.708 -6.121 1.00 98.31 91 GLN A N 1
ATOM 691 C CA . GLN A 1 91 ? 19.411 -11.161 -7.332 1.00 98.31 91 GLN A CA 1
ATOM 692 C C . GLN A 1 91 ? 20.083 -9.981 -8.019 1.00 98.31 91 GLN A C 1
ATOM 694 O O . GLN A 1 91 ? 19.511 -8.894 -8.121 1.00 98.31 91 GLN A O 1
ATOM 699 N N . TYR A 1 92 ? 21.276 -10.226 -8.552 1.00 98.19 92 TYR A N 1
ATOM 700 C CA . TYR A 1 92 ? 22.119 -9.190 -9.128 1.00 98.19 92 TYR A CA 1
ATOM 701 C C . TYR A 1 92 ? 22.479 -9.496 -10.584 1.00 98.19 92 TYR A C 1
ATOM 703 O O . TYR A 1 92 ? 22.797 -10.640 -10.920 1.00 98.19 92 TYR A O 1
ATOM 711 N N . ASP A 1 93 ? 22.496 -8.460 -11.422 1.00 97.38 93 ASP A N 1
ATOM 712 C CA . ASP A 1 93 ? 23.216 -8.451 -12.700 1.00 97.38 93 ASP A CA 1
ATOM 713 C C . ASP A 1 93 ? 24.358 -7.431 -12.611 1.00 97.38 93 ASP A C 1
ATOM 715 O O . ASP A 1 93 ? 24.146 -6.218 -12.540 1.00 97.38 93 ASP A O 1
ATOM 719 N N . GLY A 1 94 ? 25.593 -7.928 -12.523 1.00 96.19 94 GLY A N 1
ATOM 720 C CA . GLY A 1 94 ? 26.718 -7.115 -12.064 1.00 96.19 94 GLY A CA 1
ATOM 721 C C . GLY A 1 94 ? 26.516 -6.683 -10.610 1.00 96.19 94 GLY A C 1
ATOM 722 O O . GLY A 1 94 ? 26.359 -7.538 -9.743 1.00 96.19 94 GLY A O 1
ATOM 723 N N . ASP A 1 95 ? 26.517 -5.371 -10.369 1.00 96.62 95 ASP A N 1
ATOM 724 C CA . ASP A 1 95 ? 26.247 -4.779 -9.051 1.00 96.62 95 ASP A CA 1
ATOM 725 C C . ASP A 1 95 ? 24.787 -4.302 -8.912 1.00 96.62 95 ASP A C 1
ATOM 727 O O . ASP A 1 95 ? 24.404 -3.780 -7.870 1.00 96.62 95 ASP A O 1
ATOM 731 N N . ASN A 1 96 ? 23.959 -4.452 -9.951 1.00 98.00 96 ASN A N 1
ATOM 732 C CA . ASN A 1 96 ? 22.598 -3.927 -9.943 1.00 98.00 96 ASN A CA 1
ATOM 733 C C . ASN A 1 96 ? 21.615 -4.959 -9.397 1.00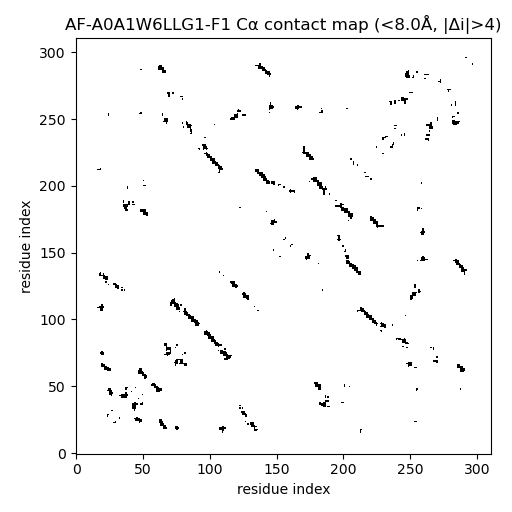 98.00 96 ASN A C 1
ATOM 735 O O . ASN A 1 96 ? 21.626 -6.105 -9.848 1.00 98.00 96 ASN A O 1
ATOM 739 N N . ILE A 1 97 ? 20.711 -4.550 -8.506 1.00 98.25 97 ILE A N 1
ATOM 740 C CA . ILE A 1 97 ? 19.628 -5.417 -8.019 1.00 98.25 97 ILE A CA 1
ATOM 741 C C . ILE A 1 97 ? 18.560 -5.536 -9.109 1.00 98.25 97 ILE A C 1
ATOM 743 O O . ILE A 1 97 ? 18.016 -4.534 -9.568 1.00 98.25 97 ILE A O 1
ATOM 747 N N . THR A 1 98 ? 18.246 -6.765 -9.513 1.00 98.44 98 THR A N 1
ATOM 748 C CA . THR A 1 98 ? 17.300 -7.070 -10.606 1.00 98.44 98 THR A CA 1
ATOM 749 C C . THR A 1 98 ? 16.027 -7.761 -10.132 1.00 98.44 98 THR A C 1
ATOM 751 O O . THR A 1 98 ? 15.000 -7.685 -10.802 1.00 98.44 98 THR A O 1
ATOM 754 N N . SER A 1 99 ? 16.064 -8.407 -8.971 1.00 98.38 99 SER A N 1
ATOM 755 C CA . SER A 1 99 ? 14.879 -8.922 -8.290 1.00 98.38 99 SER A CA 1
ATOM 756 C C . SER A 1 99 ? 15.174 -9.130 -6.814 1.00 98.38 99 SER A C 1
ATOM 758 O O . SER A 1 99 ? 16.332 -9.281 -6.422 1.00 98.38 99 SER A O 1
ATOM 760 N N . PHE A 1 100 ? 14.134 -9.166 -6.000 1.00 98.44 100 PHE A N 1
ATOM 761 C CA . PHE A 1 100 ? 14.217 -9.420 -4.568 1.00 98.44 100 PHE A CA 1
ATOM 762 C C . PHE A 1 100 ? 12.854 -9.888 -4.059 1.00 98.44 100 PHE A C 1
ATOM 764 O O . PHE A 1 100 ? 11.833 -9.719 -4.725 1.00 98.44 100 PHE A O 1
ATOM 771 N N . ASP A 1 101 ? 12.845 -10.454 -2.862 1.00 98.62 101 ASP A N 1
ATOM 772 C CA . ASP A 1 101 ? 11.627 -10.710 -2.111 1.00 98.62 101 ASP A CA 1
ATOM 773 C C . ASP A 1 101 ? 11.576 -9.788 -0.888 1.00 98.62 101 ASP A C 1
ATOM 775 O O . ASP A 1 101 ? 12.616 -9.444 -0.333 1.00 98.62 101 ASP A O 1
ATOM 779 N N . ILE A 1 102 ? 10.381 -9.435 -0.422 1.00 98.31 102 ILE A N 1
ATOM 780 C CA . ILE A 1 102 ? 10.159 -8.867 0.911 1.00 98.31 102 ILE A CA 1
ATOM 781 C C . ILE A 1 102 ? 9.395 -9.882 1.749 1.00 98.31 102 ILE A C 1
ATOM 783 O O . ILE A 1 102 ? 8.316 -10.346 1.371 1.00 98.31 102 ILE A O 1
ATOM 787 N N . VAL A 1 103 ? 9.927 -10.201 2.927 1.00 98.38 103 VAL A N 1
ATOM 788 C CA . VAL A 1 103 ? 9.217 -11.002 3.929 1.00 98.38 103 VAL A CA 1
ATOM 789 C C . VAL A 1 103 ? 8.374 -10.070 4.794 1.00 98.38 103 VAL A C 1
ATOM 791 O O . VAL A 1 103 ? 8.794 -9.622 5.860 1.00 98.38 103 VAL A O 1
ATOM 794 N N . ALA A 1 104 ? 7.171 -9.763 4.317 1.00 98.31 104 ALA A N 1
ATOM 795 C CA . ALA A 1 104 ? 6.251 -8.839 4.965 1.00 98.31 104 ALA A CA 1
ATOM 796 C C . ALA A 1 104 ? 5.455 -9.532 6.077 1.00 98.31 104 ALA A C 1
ATOM 798 O O . ALA A 1 104 ? 4.913 -10.625 5.894 1.00 98.31 104 ALA A O 1
ATOM 799 N N . THR A 1 105 ? 5.353 -8.889 7.235 1.00 98.19 105 THR A N 1
ATOM 800 C CA . THR A 1 105 ? 4.596 -9.347 8.398 1.00 98.19 105 THR A CA 1
ATOM 801 C C . THR A 1 105 ? 3.667 -8.248 8.882 1.00 98.19 105 THR A C 1
ATOM 803 O O . THR A 1 105 ? 4.120 -7.162 9.221 1.00 98.19 105 THR A O 1
ATOM 806 N N . ILE A 1 106 ? 2.381 -8.577 9.008 1.00 98.00 106 ILE A N 1
ATOM 807 C CA . ILE A 1 106 ? 1.406 -7.741 9.711 1.00 98.00 106 ILE A CA 1
ATOM 808 C C . ILE A 1 106 ? 1.097 -8.402 11.043 1.00 98.00 106 ILE A C 1
ATOM 810 O O . ILE A 1 106 ? 0.709 -9.575 11.105 1.00 98.00 106 ILE A O 1
ATOM 814 N N . LYS A 1 107 ? 1.253 -7.643 12.118 1.00 96.50 107 LYS A N 1
ATOM 815 C CA . LYS A 1 107 ? 0.922 -8.020 13.480 1.00 96.50 107 LYS A CA 1
ATOM 816 C C . LYS A 1 107 ? -0.259 -7.171 13.939 1.00 96.50 107 LYS A C 1
ATOM 818 O O . LYS A 1 107 ? -0.119 -5.988 14.200 1.00 96.50 107 LYS A O 1
ATOM 823 N N . ASN A 1 108 ? -1.415 -7.810 14.102 1.00 94.75 108 ASN A N 1
ATOM 824 C CA . ASN A 1 108 ? -2.575 -7.177 14.720 1.00 94.75 108 ASN A CA 1
ATOM 825 C C . ASN A 1 108 ? -2.367 -7.154 16.241 1.00 94.75 108 ASN A C 1
ATOM 827 O O . ASN A 1 108 ? -2.812 -8.070 16.936 1.00 94.75 108 ASN A O 1
ATOM 831 N N . ASP A 1 109 ? -1.579 -6.211 16.750 1.00 87.50 109 ASP A N 1
ATOM 832 C CA . ASP A 1 109 ? -1.074 -6.224 18.122 1.00 87.50 109 ASP A CA 1
ATOM 833 C C . ASP A 1 109 ? -2.068 -5.644 19.127 1.00 87.50 109 ASP A C 1
ATOM 835 O O . ASP A 1 109 ? -3.205 -6.096 19.133 1.00 87.50 109 ASP A O 1
ATOM 839 N N . THR A 1 110 ? -1.673 -4.761 20.051 1.00 84.38 110 THR A N 1
ATOM 840 C CA . THR A 1 110 ? -2.555 -4.200 21.087 1.00 84.38 110 THR A CA 1
ATOM 841 C C . THR A 1 110 ? -2.381 -2.690 21.164 1.00 84.38 110 THR A C 1
ATOM 843 O O . THR A 1 110 ? -1.263 -2.247 20.944 1.00 84.38 110 THR A O 1
ATOM 846 N N . PRO A 1 111 ? -3.410 -1.854 21.420 1.00 82.81 111 PRO A N 1
ATOM 847 C CA . PRO A 1 111 ? -3.247 -0.426 21.349 1.00 82.81 111 PRO A CA 1
ATOM 848 C C . PRO A 1 111 ? -2.352 -0.040 22.501 1.00 82.81 111 PRO A C 1
ATOM 850 O O . PRO A 1 111 ? -2.544 -0.463 23.648 1.00 82.81 111 PRO A O 1
ATOM 853 N N . GLY A 1 112 ? -1.355 0.753 22.153 1.00 82.06 112 GLY A N 1
ATOM 854 C CA . GLY A 1 112 ? -0.455 1.334 23.109 1.00 82.06 112 GLY A CA 1
ATOM 855 C C . GLY A 1 112 ? -1.103 2.525 23.795 1.00 82.06 112 GLY A C 1
ATOM 856 O O . GLY A 1 112 ? -2.320 2.645 23.973 1.00 82.06 112 GLY A O 1
ATOM 857 N N . THR A 1 113 ? -0.236 3.435 24.204 1.00 79.25 113 THR A N 1
ATOM 858 C CA . THR A 1 113 ? -0.625 4.709 24.797 1.00 79.25 113 THR A CA 1
ATOM 859 C C . THR A 1 113 ? -0.348 5.845 23.816 1.00 79.25 113 THR A C 1
ATOM 861 O O . THR A 1 113 ? 0.377 5.666 22.840 1.00 79.25 113 THR A O 1
ATOM 864 N N . GLY A 1 114 ? -0.926 7.020 24.061 1.00 79.06 114 GLY A N 1
ATOM 865 C CA . GLY A 1 114 ? -0.672 8.209 23.247 1.00 79.06 114 GLY A CA 1
ATOM 866 C C . GLY A 1 114 ? -1.903 8.766 22.548 1.00 79.06 114 GLY A C 1
ATOM 867 O O . GLY A 1 114 ? -2.935 8.108 22.424 1.00 79.06 114 GLY A O 1
ATOM 868 N N . GLY A 1 115 ? -1.786 10.027 22.140 1.00 77.81 115 GLY A N 1
ATOM 869 C CA . GLY A 1 115 ? -2.787 10.691 21.317 1.00 77.81 115 GLY A CA 1
ATOM 870 C C . GLY A 1 115 ? -2.552 10.375 19.849 1.00 77.81 115 GLY A C 1
ATOM 871 O O . GLY A 1 115 ? -1.410 10.309 19.404 1.00 77.81 115 GLY A O 1
ATOM 872 N N . TRP A 1 116 ? -3.643 10.213 19.119 1.00 80.00 116 TRP A N 1
ATOM 873 C CA . TRP A 1 116 ? -3.609 10.070 17.674 1.00 80.00 116 TRP A CA 1
ATOM 874 C C . TRP A 1 116 ? -3.670 11.432 17.015 1.00 80.00 116 TRP A C 1
ATOM 876 O O . TRP A 1 116 ? -4.144 12.404 17.612 1.00 80.00 116 TRP A O 1
ATOM 886 N N . ARG A 1 117 ? -3.179 11.485 15.785 1.00 78.62 117 ARG A N 1
ATOM 887 C CA . ARG A 1 117 ? -3.240 12.676 14.952 1.00 78.62 117 ARG A CA 1
ATOM 888 C C . ARG A 1 117 ? -4.248 12.466 13.841 1.00 78.62 117 ARG A C 1
ATOM 890 O O . ARG A 1 117 ? -4.554 11.333 13.488 1.00 78.62 117 ARG A O 1
ATOM 897 N N . ASP A 1 118 ? -4.774 13.576 13.353 1.00 83.44 118 ASP A N 1
ATOM 898 C CA . ASP A 1 118 ? -5.675 13.577 12.211 1.00 83.44 118 ASP A CA 1
ATOM 899 C C . ASP A 1 118 ? -4.918 13.103 10.968 1.00 83.44 118 ASP A C 1
ATOM 901 O O . ASP A 1 118 ? -3.751 13.453 10.780 1.00 83.44 118 ASP A O 1
ATOM 905 N N . GLY A 1 119 ? -5.592 12.295 10.157 1.00 80.38 119 GLY A N 1
ATOM 906 C CA . GLY A 1 119 ? -5.076 11.812 8.886 1.00 80.38 119 GLY A CA 1
ATOM 907 C C . GLY A 1 119 ? -5.417 12.780 7.763 1.00 80.38 119 GLY A C 1
ATOM 908 O O . GLY A 1 119 ? -6.427 13.488 7.815 1.00 80.38 119 GLY A O 1
ATOM 909 N N . SER A 1 120 ? -4.589 12.809 6.731 1.00 84.25 120 SER A N 1
ATOM 910 C CA . SER A 1 120 ? -4.865 13.546 5.503 1.00 84.25 120 SER A CA 1
ATOM 911 C C . SER A 1 120 ? -4.270 12.810 4.326 1.00 84.25 120 SER A C 1
ATOM 913 O O . SER A 1 120 ? -3.535 11.852 4.508 1.00 84.25 120 SER A O 1
ATOM 915 N N . ASN A 1 121 ? -4.570 13.244 3.115 1.00 83.75 121 ASN A N 1
ATOM 916 C CA . ASN A 1 121 ? -3.893 12.705 1.956 1.00 83.75 121 ASN A CA 1
ATOM 917 C C . ASN A 1 121 ? -3.610 13.782 0.908 1.00 83.75 121 ASN A C 1
ATOM 919 O O . ASN A 1 121 ? -4.122 14.902 0.984 1.00 83.75 121 ASN A O 1
ATOM 923 N N . THR A 1 122 ? -2.777 13.463 -0.078 1.00 79.69 122 THR A N 1
ATOM 924 C CA . THR A 1 122 ? -2.409 14.390 -1.169 1.00 79.69 122 THR A CA 1
ATOM 925 C C . THR A 1 122 ? -3.585 14.734 -2.086 1.00 79.69 122 THR A C 1
ATOM 927 O O . THR A 1 122 ? -3.560 15.748 -2.787 1.00 79.69 122 THR A O 1
ATOM 930 N N . HIS A 1 123 ? -4.667 13.958 -2.006 1.00 83.19 123 HIS A N 1
ATOM 931 C CA . HIS A 1 123 ? -5.960 14.235 -2.619 1.00 83.19 123 HIS A CA 1
ATOM 932 C C . HIS A 1 123 ? -6.818 15.229 -1.795 1.00 83.19 123 HIS A C 1
ATOM 934 O O . HIS A 1 123 ? -7.977 15.500 -2.115 1.00 83.19 123 HIS A O 1
ATOM 940 N N . GLY A 1 124 ? -6.267 15.833 -0.739 1.00 84.88 124 GLY A N 1
ATOM 941 C CA . GLY A 1 124 ? -6.969 16.821 0.079 1.00 84.88 124 GLY A CA 1
ATOM 942 C C . GLY A 1 124 ? -8.123 16.237 0.896 1.00 84.88 124 GLY A C 1
ATOM 943 O O . GLY A 1 124 ? -8.953 17.003 1.391 1.00 84.88 124 GLY A O 1
ATOM 944 N N . GLU A 1 125 ? -8.191 14.909 1.031 1.00 89.38 125 GLU A N 1
ATOM 945 C CA . GLU A 1 125 ? -9.044 14.270 2.020 1.00 89.38 125 GLU A CA 1
ATOM 946 C C . GLU A 1 125 ? -8.416 14.412 3.412 1.00 89.38 125 GLU A C 1
ATOM 948 O O . GLU A 1 125 ? -7.201 14.538 3.572 1.00 89.38 125 GLU A O 1
ATOM 953 N N . SER A 1 126 ? -9.257 14.404 4.438 1.00 90.44 126 SER A N 1
ATOM 954 C CA . SER A 1 126 ? -8.874 14.525 5.834 1.00 90.44 126 SER A CA 1
ATOM 955 C C . SER A 1 126 ? -9.791 13.696 6.721 1.00 90.44 126 SER A C 1
ATOM 957 O O . SER A 1 126 ? -10.971 13.499 6.425 1.00 90.44 126 SER A O 1
ATOM 959 N N . LEU A 1 127 ? -9.237 13.214 7.825 1.00 88.31 127 LEU A N 1
ATOM 960 C CA . LEU A 1 127 ? -9.916 12.410 8.823 1.00 88.31 127 LEU A CA 1
ATOM 961 C C . LEU A 1 127 ? -9.555 12.941 10.205 1.00 88.31 127 LEU A C 1
ATOM 963 O O . LEU A 1 127 ? -8.388 12.942 10.589 1.00 88.31 127 LEU A O 1
ATOM 967 N N . THR A 1 128 ? -10.558 13.293 11.005 1.00 85.12 128 THR A N 1
ATOM 968 C CA . THR A 1 128 ? -10.327 13.528 12.433 1.00 85.12 128 THR A CA 1
ATOM 969 C C . THR A 1 128 ? -10.267 12.200 13.179 1.00 85.12 128 THR A C 1
ATOM 971 O O . THR A 1 128 ? -11.217 11.413 13.125 1.00 85.12 128 THR A O 1
ATOM 974 N N . ALA A 1 129 ? -9.189 11.971 13.932 1.00 74.88 129 ALA A N 1
ATOM 975 C CA . ALA A 1 129 ? -8.921 10.730 14.664 1.00 74.88 129 ALA A CA 1
ATOM 976 C C . ALA A 1 129 ? -9.810 10.563 15.917 1.00 74.88 129 ALA A C 1
ATOM 978 O O . ALA A 1 129 ? -9.340 10.491 17.053 1.00 74.88 129 ALA A O 1
ATOM 979 N N . ALA A 1 130 ? -11.130 10.521 15.723 1.00 70.50 130 ALA A N 1
ATOM 980 C CA . ALA A 1 130 ? -12.120 10.510 16.798 1.00 70.50 130 ALA A CA 1
ATOM 981 C C . ALA A 1 130 ? -12.585 9.100 17.196 1.00 70.50 130 ALA A C 1
ATOM 983 O O . ALA A 1 130 ? -12.994 8.890 18.341 1.00 70.50 130 ALA A O 1
ATOM 984 N N . GLN A 1 131 ? -12.561 8.139 16.266 1.00 78.19 131 GLN A N 1
ATOM 985 C CA . GLN A 1 131 ? -13.041 6.775 16.493 1.00 78.19 131 GLN A CA 1
ATOM 986 C C . GLN A 1 131 ? -12.066 5.749 15.931 1.00 78.19 131 GLN A C 1
ATOM 988 O O . GLN A 1 131 ? -11.860 5.661 14.727 1.00 78.19 131 GLN A O 1
ATOM 993 N N . GLN A 1 132 ? -11.502 4.962 16.839 1.00 84.19 132 GLN A N 1
ATOM 994 C CA . GLN A 1 132 ? -10.565 3.889 16.546 1.00 84.19 132 GLN A CA 1
ATOM 995 C C . GLN A 1 132 ? -11.274 2.548 16.588 1.00 84.19 132 GLN A C 1
ATOM 997 O O . GLN A 1 132 ? -11.971 2.231 17.559 1.00 84.19 132 GLN A O 1
ATOM 1002 N N . TYR A 1 133 ? -11.058 1.747 15.554 1.00 88.12 133 TYR A N 1
ATOM 1003 C CA . TYR A 1 133 ? -11.389 0.338 15.590 1.00 88.12 133 TYR A CA 1
ATOM 1004 C C . TYR A 1 133 ? -10.245 -0.445 16.214 1.00 88.12 133 TYR A C 1
ATOM 1006 O O . TYR A 1 133 ? -9.082 -0.193 15.946 1.00 88.12 133 TYR A O 1
ATOM 1014 N N . SER A 1 134 ? -10.593 -1.420 17.042 1.00 86.62 134 SER A N 1
ATOM 1015 C CA . SER A 1 134 ? -9.643 -2.259 17.746 1.00 86.62 134 SER A CA 1
ATOM 1016 C C . SER A 1 134 ? -10.253 -3.653 17.849 1.00 86.62 134 SER A C 1
ATOM 1018 O O . SER A 1 134 ? -11.265 -3.854 18.526 1.00 86.62 134 SER A O 1
ATOM 1020 N N . GLY A 1 135 ? -9.703 -4.610 17.107 1.00 89.75 135 GLY A N 1
ATOM 1021 C CA . GLY A 1 135 ? -10.274 -5.947 16.996 1.00 89.75 135 GLY A CA 1
ATOM 1022 C C . GLY A 1 135 ? -9.616 -6.776 15.904 1.00 89.75 135 GLY A C 1
ATOM 1023 O O . GLY A 1 135 ? -8.506 -6.493 15.472 1.00 89.75 135 GLY A O 1
ATOM 1024 N N . LYS A 1 136 ? -10.287 -7.845 15.474 1.00 92.25 136 LYS A N 1
ATOM 1025 C CA . LYS A 1 136 ? -9.801 -8.687 14.377 1.00 92.25 136 LYS A CA 1
ATOM 1026 C C . LYS A 1 136 ? -9.793 -7.883 13.070 1.00 92.25 136 LYS A C 1
ATOM 1028 O O . LYS A 1 136 ? -10.802 -7.266 12.744 1.00 92.25 136 LYS A O 1
ATOM 1033 N N . LEU A 1 137 ? -8.694 -7.958 12.324 1.00 95.25 137 LEU A N 1
ATOM 1034 C CA . LEU A 1 137 ? -8.622 -7.429 10.965 1.00 95.25 137 LEU A CA 1
ATOM 1035 C C . LEU A 1 137 ? -9.228 -8.487 10.036 1.00 95.25 137 LEU A C 1
ATOM 1037 O O . LEU A 1 137 ? -8.769 -9.633 10.044 1.00 95.25 137 LEU A O 1
ATOM 1041 N N . TYR A 1 138 ? -10.302 -8.146 9.324 1.00 96.12 138 TYR A N 1
ATOM 1042 C CA . TYR A 1 138 ? -10.947 -9.061 8.379 1.00 96.12 138 TYR A CA 1
ATOM 1043 C C . TYR A 1 138 ? -10.497 -8.777 6.958 1.00 96.12 138 TYR A C 1
ATOM 1045 O O . TYR A 1 138 ? -10.422 -7.609 6.573 1.00 96.12 138 TYR A O 1
ATOM 1053 N N . ASP A 1 139 ? -10.243 -9.843 6.199 1.00 96.88 139 ASP A N 1
ATOM 1054 C CA . ASP A 1 139 ? -9.847 -9.779 4.789 1.00 96.88 139 ASP A CA 1
ATOM 1055 C C . ASP A 1 139 ? -8.747 -8.729 4.538 1.00 96.88 139 ASP A C 1
ATOM 1057 O O . ASP A 1 139 ? -8.899 -7.832 3.702 1.00 96.88 139 ASP A O 1
ATOM 1061 N N . THR A 1 140 ? -7.683 -8.790 5.342 1.00 97.88 140 THR A N 1
ATOM 1062 C CA . THR A 1 140 ? -6.603 -7.804 5.390 1.00 97.88 140 THR A CA 1
ATOM 1063 C C . THR A 1 140 ? -5.804 -7.782 4.097 1.00 97.88 140 THR A C 1
ATOM 1065 O O . THR A 1 140 ? -5.367 -8.822 3.609 1.00 97.88 140 THR A O 1
ATOM 1068 N N . LYS A 1 141 ? -5.572 -6.581 3.574 1.00 98.25 141 LYS A N 1
ATOM 1069 C CA . LYS A 1 141 ? -4.846 -6.308 2.337 1.00 98.25 141 LYS A CA 1
ATOM 1070 C C . LYS A 1 141 ? -3.658 -5.404 2.636 1.00 98.25 141 LYS A C 1
ATOM 1072 O O . LYS A 1 141 ? -3.812 -4.459 3.401 1.00 98.25 141 LYS A O 1
ATOM 1077 N N . LEU A 1 142 ? -2.508 -5.682 2.031 1.00 98.06 142 LEU A N 1
ATOM 1078 C CA . LEU A 1 142 ? -1.331 -4.810 2.058 1.00 98.06 142 LEU A CA 1
ATOM 1079 C C . LEU A 1 142 ? -1.057 -4.296 0.649 1.00 98.06 142 LEU A C 1
ATOM 1081 O O . LEU A 1 142 ? -0.906 -5.110 -0.263 1.00 98.06 142 LEU A O 1
ATOM 1085 N N . THR A 1 143 ? -0.987 -2.982 0.477 1.00 97.25 143 THR A N 1
ATOM 1086 C CA . THR A 1 143 ? -0.598 -2.326 -0.779 1.00 97.25 143 THR A CA 1
ATOM 1087 C C . THR A 1 143 ? 0.904 -2.079 -0.789 1.00 97.25 143 THR A C 1
ATOM 1089 O O . THR A 1 143 ? 1.478 -1.747 0.241 1.00 97.25 143 THR A O 1
ATOM 1092 N N . ALA A 1 144 ? 1.557 -2.264 -1.935 1.00 95.44 144 ALA A N 1
ATOM 1093 C CA . ALA A 1 144 ? 2.959 -1.893 -2.130 1.00 95.44 144 ALA A CA 1
ATOM 1094 C C . ALA A 1 144 ? 3.027 -0.623 -2.985 1.00 95.44 144 ALA A C 1
ATOM 1096 O O . ALA A 1 144 ? 3.039 -0.695 -4.214 1.00 95.44 144 ALA A O 1
ATOM 1097 N N . GLU A 1 145 ? 3.045 0.543 -2.338 1.00 92.69 145 GLU A N 1
ATOM 1098 C CA . GLU A 1 145 ? 2.926 1.847 -3.009 1.00 92.69 145 GLU A CA 1
ATOM 1099 C C . GLU A 1 145 ? 4.217 2.267 -3.719 1.00 92.69 145 GLU A C 1
ATOM 1101 O O . GLU A 1 145 ? 4.176 3.077 -4.644 1.00 92.69 145 GLU A O 1
ATOM 1106 N N . PHE A 1 146 ? 5.343 1.634 -3.379 1.00 92.00 146 PHE A N 1
ATOM 1107 C CA . PHE A 1 146 ? 6.625 1.758 -4.081 1.00 92.00 146 PHE A CA 1
ATOM 1108 C C . PHE A 1 146 ? 6.745 0.898 -5.355 1.00 92.00 146 PHE A C 1
ATOM 1110 O O . PHE A 1 146 ? 7.764 0.960 -6.051 1.00 92.00 146 PHE A O 1
ATOM 1117 N N . ALA A 1 147 ? 5.755 0.046 -5.644 1.00 94.69 147 ALA A N 1
ATOM 1118 C CA . ALA A 1 147 ? 5.801 -0.926 -6.734 1.00 94.69 147 ALA A CA 1
ATOM 1119 C C . ALA A 1 147 ? 4.664 -0.735 -7.747 1.00 94.69 147 ALA A C 1
ATOM 1121 O O . ALA A 1 147 ? 3.659 -0.069 -7.493 1.00 94.69 147 ALA A O 1
ATOM 1122 N N . VAL A 1 148 ? 4.821 -1.358 -8.914 1.00 94.69 148 VAL A N 1
ATOM 1123 C CA . VAL A 1 148 ? 3.856 -1.291 -10.018 1.00 94.69 148 VAL A CA 1
ATOM 1124 C C . VAL A 1 148 ? 3.452 -2.683 -10.492 1.00 94.69 148 VAL A C 1
ATOM 1126 O O . VAL A 1 148 ? 4.255 -3.618 -10.461 1.00 94.69 148 VAL A O 1
ATOM 1129 N N . ASP A 1 149 ? 2.226 -2.817 -10.998 1.00 96.06 149 ASP A N 1
ATOM 1130 C CA . ASP A 1 149 ? 1.925 -3.833 -12.007 1.00 96.06 149 ASP A CA 1
ATOM 1131 C C . ASP A 1 149 ? 2.213 -3.221 -13.379 1.00 96.06 149 ASP A C 1
ATOM 1133 O O . ASP A 1 149 ? 1.568 -2.260 -13.804 1.00 96.06 149 ASP A O 1
ATOM 1137 N N . LEU A 1 150 ? 3.210 -3.764 -14.078 1.00 92.81 150 LEU A N 1
ATOM 1138 C CA . LEU A 1 150 ? 3.666 -3.190 -15.342 1.00 92.81 150 LEU A CA 1
ATOM 1139 C C . LEU A 1 150 ? 2.598 -3.279 -16.449 1.00 92.81 150 LEU A C 1
ATOM 1141 O O . LEU A 1 150 ? 2.590 -2.458 -17.366 1.00 92.81 150 LEU A O 1
ATOM 1145 N N . THR A 1 151 ? 1.698 -4.262 -16.396 1.00 93.56 151 THR A N 1
ATOM 1146 C CA . THR A 1 151 ? 0.634 -4.420 -17.396 1.00 93.56 151 THR A CA 1
ATOM 1147 C C . THR A 1 151 ? -0.439 -3.354 -17.208 1.00 93.56 151 THR A C 1
ATOM 1149 O O . THR A 1 151 ? -0.773 -2.658 -18.168 1.00 93.56 151 THR A O 1
ATOM 1152 N N . ALA A 1 152 ? -0.942 -3.196 -15.983 1.00 92.81 152 ALA A N 1
ATOM 1153 C CA . ALA A 1 152 ? -1.916 -2.179 -15.610 1.00 92.81 152 ALA A CA 1
ATOM 1154 C C . ALA A 1 152 ? -1.349 -0.776 -15.843 1.00 92.81 152 ALA A C 1
ATOM 1156 O O . ALA A 1 152 ? -1.996 0.049 -16.487 1.00 92.81 152 ALA A O 1
ATOM 1157 N N . TYR A 1 153 ? -0.100 -0.539 -15.431 1.00 91.06 153 TYR A N 1
ATOM 1158 C CA . TYR A 1 153 ? 0.567 0.742 -15.640 1.00 91.06 153 TYR A CA 1
ATOM 1159 C C . TYR A 1 153 ? 0.681 1.114 -17.125 1.00 91.06 153 TYR A C 1
ATOM 1161 O O . TYR A 1 153 ? 0.302 2.214 -17.522 1.00 91.06 153 TYR A O 1
ATOM 1169 N N . ASN A 1 154 ? 1.132 0.191 -17.981 1.00 89.94 154 ASN A N 1
ATOM 1170 C CA . ASN A 1 154 ? 1.233 0.465 -19.417 1.00 89.94 154 ASN A CA 1
ATOM 1171 C C . ASN A 1 154 ? -0.139 0.665 -20.075 1.00 89.94 154 ASN A C 1
ATOM 1173 O O . ASN A 1 154 ? -0.285 1.554 -20.911 1.00 89.94 154 ASN A O 1
ATOM 1177 N N . ALA A 1 155 ? -1.150 -0.125 -19.695 1.00 89.69 155 ALA A N 1
ATOM 1178 C CA . ALA A 1 155 ? -2.511 0.044 -20.205 1.00 89.69 155 ALA A CA 1
ATOM 1179 C C . ALA A 1 155 ? -3.078 1.427 -19.850 1.00 89.69 155 ALA A C 1
ATOM 1181 O O . ALA A 1 155 ? -3.729 2.070 -20.676 1.00 89.69 155 ALA A O 1
ATOM 1182 N N . TRP A 1 156 ? -2.777 1.900 -18.643 1.00 87.69 156 TRP A N 1
ATOM 1183 C CA . TRP A 1 156 ? -3.147 3.225 -18.178 1.00 87.69 156 TRP A CA 1
ATOM 1184 C C . TRP A 1 156 ? -2.450 4.338 -18.974 1.00 87.69 156 TRP A C 1
ATOM 1186 O O . TRP A 1 156 ? -3.120 5.249 -19.467 1.00 87.69 156 TRP A O 1
ATOM 1196 N N . LEU A 1 157 ? -1.134 4.234 -19.199 1.00 84.12 157 LEU A N 1
ATOM 1197 C CA . LEU A 1 157 ? -0.383 5.178 -20.040 1.00 84.12 157 LEU A CA 1
ATOM 1198 C C . LEU A 1 157 ? -0.911 5.228 -21.485 1.00 84.12 157 LEU A C 1
ATOM 1200 O O . LEU A 1 157 ? -1.123 6.317 -22.030 1.00 84.12 157 LEU A O 1
ATOM 1204 N N . ASP A 1 158 ? -1.172 4.066 -22.092 1.00 82.50 158 ASP A N 1
ATOM 1205 C CA . ASP A 1 158 ? -1.715 3.942 -23.453 1.00 82.50 158 ASP A CA 1
ATOM 1206 C C . ASP A 1 158 ? -3.124 4.546 -23.582 1.00 82.50 158 ASP A C 1
ATOM 1208 O O . ASP A 1 158 ? -3.509 5.026 -24.654 1.00 82.50 158 ASP A O 1
ATOM 1212 N N . GLY A 1 159 ? -3.880 4.584 -22.480 1.00 74.88 159 GLY A N 1
ATOM 1213 C CA . GLY A 1 159 ? -5.178 5.251 -22.365 1.00 74.88 159 GLY A CA 1
ATOM 1214 C C . GLY A 1 159 ? -5.128 6.780 -22.499 1.00 74.88 159 GLY A C 1
ATOM 1215 O O . GLY A 1 159 ? -6.179 7.420 -22.546 1.00 74.88 159 GLY A O 1
ATOM 1216 N N . GLY A 1 160 ? -3.934 7.374 -22.611 1.00 65.31 160 GLY A N 1
ATOM 1217 C CA . GLY A 1 160 ? -3.730 8.818 -22.747 1.00 65.31 160 GLY A CA 1
ATOM 1218 C C . GLY A 1 160 ? -3.369 9.526 -21.439 1.00 65.31 160 GLY A C 1
ATOM 1219 O O . GLY A 1 160 ? -3.295 10.755 -21.423 1.00 65.31 160 GLY A O 1
ATOM 1220 N N . SER A 1 161 ? -3.096 8.776 -20.369 1.00 63.53 161 SER A N 1
ATOM 1221 C CA . SER A 1 161 ? -2.775 9.270 -19.022 1.00 63.53 161 SER A CA 1
ATOM 1222 C C . SER A 1 161 ? -1.321 9.754 -18.866 1.00 63.53 161 SER A C 1
ATOM 1224 O O . SER A 1 161 ? -0.666 9.492 -17.864 1.00 63.53 161 SER A O 1
ATOM 1226 N N . ALA A 1 162 ? -0.784 10.458 -19.866 1.00 50.53 162 ALA A N 1
ATOM 1227 C CA . ALA A 1 162 ? 0.656 10.583 -20.123 1.00 50.53 162 ALA A CA 1
ATOM 1228 C C . ALA A 1 162 ? 1.518 11.374 -19.103 1.00 50.53 162 ALA A C 1
ATOM 1230 O O . ALA A 1 162 ? 2.665 11.674 -19.424 1.00 50.53 162 ALA A O 1
ATOM 1231 N N . SER A 1 163 ? 1.019 11.758 -17.923 1.00 54.22 163 SER A N 1
ATOM 1232 C CA . SER A 1 163 ? 1.821 12.425 -16.879 1.00 54.22 163 SER A CA 1
ATOM 1233 C C . SER A 1 163 ? 0.964 12.755 -15.654 1.00 54.22 163 SER A C 1
ATOM 1235 O O . SER A 1 163 ? 0.318 13.803 -15.639 1.00 54.22 163 SER A O 1
ATOM 1237 N N . GLY A 1 164 ? 1.013 11.943 -14.601 1.00 51.75 164 GLY A N 1
ATOM 1238 C CA . GLY A 1 164 ? 0.612 12.427 -13.271 1.00 51.75 164 GLY A CA 1
ATOM 1239 C C . GLY A 1 164 ? 0.671 11.418 -12.134 1.00 51.75 164 GLY A C 1
ATOM 1240 O O . GLY A 1 164 ? -0.073 11.541 -11.169 1.00 51.75 164 GLY A O 1
ATOM 1241 N N . VAL A 1 165 ? 1.589 10.457 -12.222 1.00 58.12 165 VAL A N 1
ATOM 1242 C CA . VAL A 1 165 ? 2.134 9.823 -11.018 1.00 58.12 165 VAL A CA 1
ATOM 1243 C C . VAL A 1 165 ? 3.047 10.834 -10.325 1.00 58.12 165 VAL A C 1
ATOM 1245 O O . VAL A 1 165 ? 3.794 11.547 -11.000 1.00 58.12 165 VAL A O 1
ATOM 1248 N N .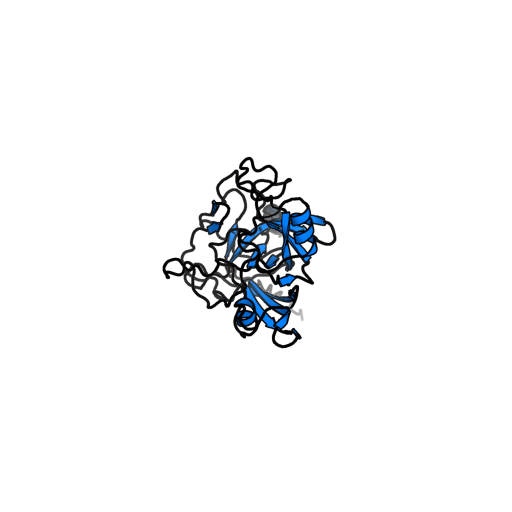 TYR A 1 166 ? 2.952 10.935 -8.997 1.00 57.25 166 TYR A N 1
ATOM 1249 C CA . TYR A 1 166 ? 3.697 11.930 -8.219 1.00 57.25 166 TYR A CA 1
ATOM 1250 C C . TYR A 1 166 ? 5.218 11.740 -8.357 1.00 57.25 166 TYR A C 1
ATOM 1252 O O . TYR A 1 166 ? 5.935 12.735 -8.463 1.00 57.25 166 TYR A O 1
ATOM 1260 N N . GLU A 1 167 ? 5.690 10.488 -8.458 1.00 65.81 167 GLU A N 1
ATOM 1261 C CA . GLU A 1 167 ? 7.106 10.143 -8.645 1.00 65.81 167 GLU A CA 1
ATOM 1262 C C . GLU A 1 167 ? 7.319 8.945 -9.598 1.00 65.81 167 GLU A C 1
ATOM 1264 O O . GLU A 1 167 ? 7.832 7.898 -9.217 1.00 65.81 167 GLU A O 1
ATOM 1269 N N . ASP A 1 168 ? 6.971 9.091 -10.882 1.00 79.00 168 ASP A N 1
ATOM 1270 C CA . ASP A 1 168 ? 7.320 8.082 -11.900 1.00 79.00 168 ASP A CA 1
ATOM 1271 C C . ASP A 1 168 ? 8.845 7.981 -12.095 1.00 79.00 168 ASP A C 1
ATOM 1273 O O . ASP A 1 168 ? 9.470 8.818 -12.762 1.00 79.00 168 ASP A O 1
ATOM 1277 N N . LYS A 1 169 ? 9.468 6.977 -11.466 1.00 81.25 169 LYS A N 1
ATOM 1278 C CA . LYS A 1 169 ? 10.925 6.825 -11.403 1.00 81.25 169 LYS A CA 1
ATOM 1279 C C . LYS A 1 169 ? 11.383 5.471 -11.927 1.00 81.25 169 LYS A C 1
ATOM 1281 O O . LYS A 1 169 ? 11.348 4.456 -11.231 1.00 81.25 169 LYS A O 1
ATOM 1286 N N . SER A 1 170 ? 11.970 5.500 -13.120 1.00 87.69 170 SER A N 1
ATOM 1287 C CA . SER A 1 170 ? 12.689 4.356 -13.677 1.00 87.69 170 SER A CA 1
ATOM 1288 C C . SER A 1 170 ? 14.089 4.174 -13.045 1.00 87.69 170 SER A C 1
ATOM 1290 O O . SER A 1 170 ? 14.775 5.163 -12.762 1.00 87.69 170 SER A O 1
ATOM 1292 N N . PRO A 1 171 ? 14.572 2.930 -12.885 1.00 93.12 171 PRO A N 1
ATOM 1293 C CA . PRO A 1 171 ? 13.831 1.700 -13.152 1.00 93.12 171 PRO A CA 1
ATOM 1294 C C . PRO A 1 171 ? 12.730 1.465 -12.105 1.00 93.12 171 PRO A C 1
ATOM 1296 O O . PRO A 1 171 ? 12.887 1.868 -10.948 1.00 93.12 171 PRO A O 1
ATOM 1299 N N . HIS A 1 172 ? 11.628 0.846 -12.519 1.00 93.88 172 HIS A N 1
ATOM 1300 C CA . HIS A 1 172 ? 10.472 0.539 -11.678 1.00 93.88 172 HIS A CA 1
ATOM 1301 C C . HIS A 1 172 ? 10.667 -0.785 -10.944 1.00 93.88 172 HIS A C 1
ATOM 1303 O O . HIS A 1 172 ? 11.203 -1.744 -11.503 1.00 93.88 172 HIS A O 1
ATOM 1309 N N . ILE A 1 173 ? 10.175 -0.847 -9.708 1.00 96.12 173 ILE A N 1
ATOM 1310 C CA . ILE A 1 173 ? 10.005 -2.097 -8.969 1.00 96.12 173 ILE A CA 1
ATOM 1311 C C . ILE A 1 173 ? 8.656 -2.694 -9.389 1.00 96.12 173 ILE A C 1
ATOM 1313 O O . ILE A 1 173 ? 7.618 -2.059 -9.221 1.00 96.12 173 ILE A O 1
ATOM 1317 N N . ILE A 1 174 ? 8.666 -3.900 -9.947 1.00 97.50 174 ILE A N 1
ATOM 1318 C CA . ILE A 1 174 ? 7.487 -4.597 -10.471 1.00 97.50 174 ILE A CA 1
ATOM 1319 C C . ILE A 1 174 ? 7.083 -5.697 -9.495 1.00 97.50 174 ILE A C 1
ATOM 1321 O O . ILE A 1 174 ? 7.910 -6.530 -9.135 1.00 97.50 174 ILE A O 1
ATOM 1325 N N . ALA A 1 175 ? 5.816 -5.729 -9.089 1.00 98.00 175 ALA A N 1
ATOM 1326 C CA . ALA A 1 175 ? 5.283 -6.789 -8.236 1.00 98.00 175 ALA A CA 1
ATOM 1327 C C . ALA A 1 175 ? 4.875 -8.025 -9.056 1.00 98.00 175 ALA A C 1
ATOM 1329 O O . ALA A 1 175 ? 4.054 -7.930 -9.965 1.00 98.00 175 ALA A O 1
ATOM 1330 N N . GLU A 1 176 ? 5.370 -9.207 -8.687 1.00 98.06 176 GLU A N 1
ATOM 1331 C CA . GLU A 1 176 ? 5.206 -10.440 -9.480 1.00 98.06 176 GLU A CA 1
ATOM 1332 C C . GLU A 1 176 ? 4.064 -11.350 -9.005 1.00 98.06 176 GLU A C 1
ATOM 1334 O O . GLU A 1 176 ? 3.495 -12.107 -9.789 1.00 98.06 176 GLU A O 1
ATOM 1339 N N . ASN A 1 177 ? 3.743 -11.331 -7.709 1.00 97.56 177 ASN A N 1
ATOM 1340 C CA . ASN A 1 177 ? 2.815 -12.283 -7.083 1.00 97.56 177 ASN A CA 1
ATOM 1341 C C . ASN A 1 177 ? 1.708 -11.601 -6.264 1.00 97.56 177 ASN A C 1
ATOM 1343 O O . ASN A 1 177 ? 1.259 -12.146 -5.254 1.00 97.56 177 ASN A O 1
ATOM 1347 N N . HIS A 1 178 ? 1.300 -10.402 -6.674 1.00 98.38 178 HIS A N 1
ATOM 1348 C CA . HIS A 1 178 ? 0.206 -9.677 -6.040 1.00 98.38 178 HIS A CA 1
ATOM 1349 C C . HIS A 1 178 ? -1.156 -10.267 -6.445 1.00 98.38 178 HIS A C 1
ATOM 1351 O O . HIS A 1 178 ? -1.350 -10.750 -7.562 1.00 98.38 178 HIS A O 1
ATOM 1357 N N . ASP A 1 179 ? -2.093 -10.262 -5.500 1.00 98.12 179 ASP A N 1
ATOM 1358 C CA . ASP A 1 179 ? -3.398 -10.916 -5.630 1.00 98.12 179 ASP A CA 1
ATOM 1359 C C . ASP A 1 179 ? -4.416 -9.989 -6.327 1.00 98.12 179 ASP A C 1
ATOM 1361 O O . ASP A 1 179 ? -5.298 -10.438 -7.064 1.00 98.12 179 ASP A O 1
ATOM 1365 N N . GLN A 1 180 ? -4.291 -8.682 -6.089 1.00 98.44 180 GLN A N 1
ATOM 1366 C CA . GLN A 1 180 ? -5.255 -7.666 -6.508 1.00 98.44 180 GLN A CA 1
ATOM 1367 C C . GLN A 1 180 ? -4.553 -6.352 -6.848 1.00 98.44 180 GLN A C 1
ATOM 1369 O O . GLN A 1 180 ? -3.415 -6.120 -6.435 1.00 98.44 180 GLN A O 1
ATOM 1374 N N . LEU A 1 181 ? -5.263 -5.458 -7.524 1.00 98.12 181 LEU A N 1
ATOM 1375 C CA . LEU A 1 181 ? -4.847 -4.074 -7.722 1.00 98.12 181 LEU A CA 1
ATOM 1376 C C . LEU A 1 181 ? -5.762 -3.148 -6.937 1.00 98.12 181 LEU A C 1
ATOM 1378 O O . LEU A 1 181 ? -6.979 -3.315 -6.958 1.00 98.12 181 LEU A O 1
ATOM 1382 N N . ALA A 1 182 ? -5.193 -2.171 -6.245 1.00 97.12 182 ALA A N 1
ATOM 1383 C CA . ALA A 1 182 ? -5.961 -1.162 -5.542 1.00 97.12 182 ALA A CA 1
ATOM 1384 C C . ALA A 1 182 ? -6.157 0.086 -6.401 1.00 97.12 182 ALA A C 1
ATOM 1386 O O . ALA A 1 182 ? -5.291 0.463 -7.196 1.00 97.12 182 ALA A O 1
ATOM 1387 N N . TRP A 1 183 ? -7.317 0.714 -6.225 1.00 95.00 183 TRP A N 1
ATOM 1388 C CA . TRP A 1 183 ? -7.665 1.960 -6.888 1.00 95.00 183 TRP A CA 1
ATOM 1389 C C . TRP A 1 183 ? -6.725 3.081 -6.444 1.00 95.00 183 TRP A C 1
ATOM 1391 O O . TRP A 1 183 ? -6.617 3.364 -5.249 1.00 95.00 183 TRP A O 1
ATOM 1401 N N . PHE A 1 184 ? -6.092 3.742 -7.406 1.00 91.00 184 PHE A N 1
ATOM 1402 C CA . PHE A 1 184 ? -5.285 4.930 -7.178 1.00 91.00 184 PHE A CA 1
ATOM 1403 C C . PHE A 1 184 ? -5.821 6.103 -7.984 1.00 91.00 184 PHE A C 1
ATOM 1405 O O . PHE A 1 184 ? -6.011 5.989 -9.190 1.00 91.00 184 PHE A O 1
ATOM 1412 N N . CYS A 1 185 ? -5.939 7.245 -7.303 1.00 79.38 185 CYS A N 1
ATOM 1413 C CA . CYS A 1 185 ? -6.244 8.579 -7.817 1.00 79.38 185 CYS A CA 1
ATOM 1414 C C . CYS A 1 185 ? -7.721 8.866 -8.158 1.00 79.38 185 CYS A C 1
ATOM 1416 O O . CYS A 1 185 ? -8.657 8.307 -7.582 1.00 79.38 185 CYS A O 1
ATOM 1418 N N . TRP A 1 186 ? -7.931 9.873 -9.004 1.00 86.12 186 TRP A N 1
ATOM 1419 C CA . TRP A 1 186 ? -9.213 10.536 -9.203 1.00 86.12 186 TRP A CA 1
ATOM 1420 C C . TRP A 1 186 ? -10.132 9.785 -10.157 1.00 86.12 186 TRP A C 1
ATOM 1422 O O . TRP A 1 186 ? -9.723 9.383 -11.238 1.00 86.12 186 TRP A O 1
ATOM 1432 N N . THR A 1 187 ? -11.412 9.684 -9.828 1.00 87.81 187 THR A N 1
ATOM 1433 C CA . THR A 1 187 ? -12.405 9.109 -10.738 1.00 87.81 187 THR A CA 1
ATOM 1434 C C . THR A 1 187 ? -12.480 9.892 -12.065 1.00 87.81 187 THR A C 1
ATOM 1436 O O . THR A 1 187 ? -12.368 11.123 -12.046 1.00 87.81 187 THR A O 1
ATOM 1439 N N . PRO A 1 188 ? -12.729 9.241 -13.218 1.00 84.69 188 PRO A N 1
ATOM 1440 C CA . PRO A 1 188 ? -12.875 9.930 -14.506 1.00 84.69 188 PRO A CA 1
ATOM 1441 C C . PRO A 1 188 ? -13.983 10.995 -14.558 1.00 84.69 188 PRO A C 1
ATOM 1443 O O . PRO A 1 188 ? -13.927 11.912 -15.376 1.00 84.69 188 PRO A O 1
ATOM 1446 N N . ASP A 1 189 ? -14.984 10.892 -13.680 1.00 83.94 189 ASP A N 1
ATOM 1447 C CA . ASP A 1 189 ? -16.089 11.852 -13.561 1.00 83.94 189 ASP A CA 1
ATOM 1448 C C . ASP A 1 189 ? -15.725 13.110 -12.751 1.00 83.94 189 ASP A C 1
ATOM 1450 O O . ASP A 1 189 ? -16.586 13.960 -12.497 1.00 83.94 189 ASP A O 1
ATOM 1454 N N . ASN A 1 190 ? -14.467 13.248 -12.316 1.00 86.19 190 ASN A N 1
ATOM 1455 C CA . ASN A 1 190 ? -14.024 14.421 -11.580 1.00 86.19 190 ASN A CA 1
ATOM 1456 C C . ASN A 1 190 ? -14.198 15.692 -12.438 1.00 86.19 190 ASN A C 1
ATOM 1458 O O . ASN A 1 190 ? -13.632 15.795 -13.531 1.00 86.19 190 ASN A O 1
ATOM 1462 N N . PRO A 1 191 ? -14.978 16.689 -11.973 1.00 87.62 191 PRO A N 1
ATOM 1463 C CA . PRO A 1 191 ? -15.213 17.906 -12.744 1.00 87.62 191 PRO A CA 1
ATOM 1464 C C . PRO A 1 191 ? -13.954 18.772 -12.880 1.00 87.62 191 PRO A C 1
ATOM 1466 O O . PRO A 1 191 ? -13.888 19.613 -13.780 1.00 87.62 191 PRO A O 1
ATOM 1469 N N . ASP A 1 192 ? -12.974 18.588 -11.996 1.00 86.25 192 ASP A N 1
ATOM 1470 C CA . ASP A 1 192 ? -11.708 19.303 -12.016 1.00 86.25 192 ASP A CA 1
ATOM 1471 C C . ASP A 1 192 ? -10.760 18.693 -13.059 1.00 86.25 192 ASP A C 1
ATOM 1473 O O . ASP A 1 192 ? -10.263 17.580 -12.910 1.00 86.25 192 ASP A O 1
ATOM 1477 N N . GLN A 1 193 ? -10.517 19.432 -14.141 1.00 82.75 193 GLN A N 1
ATOM 1478 C CA . GLN A 1 193 ? -9.644 18.985 -15.230 1.00 82.75 193 GLN A CA 1
ATOM 1479 C C . GLN A 1 193 ? -8.157 19.039 -14.858 1.00 82.75 193 GLN A C 1
ATOM 1481 O O . GLN A 1 193 ? -7.349 18.430 -15.555 1.00 82.75 193 GLN A O 1
ATOM 1486 N N . ASP A 1 194 ? -7.800 19.721 -13.764 1.00 81.69 194 ASP A N 1
ATOM 1487 C CA . ASP A 1 194 ? -6.428 19.745 -13.250 1.00 81.69 194 ASP A CA 1
ATOM 1488 C C . ASP A 1 194 ? -6.092 18.457 -12.470 1.00 81.69 194 ASP A C 1
ATOM 1490 O O . ASP A 1 194 ? -4.938 18.219 -12.123 1.00 81.69 194 ASP A O 1
ATOM 1494 N N . LYS A 1 195 ? -7.089 17.594 -12.228 1.00 79.50 195 LYS A N 1
ATOM 1495 C CA . LYS A 1 195 ? -6.970 16.295 -11.550 1.00 79.50 195 LYS A CA 1
ATOM 1496 C C . LYS A 1 195 ? -6.864 15.127 -12.537 1.00 79.50 195 LYS A C 1
ATOM 1498 O O . LYS A 1 195 ? -7.479 14.081 -12.348 1.00 79.50 195 LYS A O 1
ATOM 1503 N N . GLN A 1 196 ? -6.092 15.337 -13.601 1.00 75.12 196 GLN A N 1
ATOM 1504 C CA . GLN A 1 196 ? -5.712 14.323 -14.584 1.00 75.12 196 GLN A CA 1
ATOM 1505 C C . GLN A 1 196 ? -4.230 13.961 -14.433 1.00 75.12 196 GLN A C 1
ATOM 1507 O O . GLN A 1 196 ? -3.439 14.817 -14.031 1.00 75.12 196 GLN A O 1
ATOM 1512 N N . PRO A 1 197 ? -3.824 12.736 -14.802 1.00 76.19 197 PRO A N 1
ATOM 1513 C CA . PRO A 1 197 ? -4.622 11.655 -15.372 1.00 76.19 197 PRO A CA 1
ATOM 1514 C C . PRO A 1 197 ? -5.623 11.063 -14.380 1.00 76.19 197 PRO A C 1
ATOM 1516 O O . PRO A 1 197 ? -5.479 11.202 -13.169 1.00 76.19 197 PRO A O 1
ATOM 1519 N N . TRP A 1 198 ? -6.663 10.429 -14.917 1.00 84.69 198 TRP A N 1
ATOM 1520 C CA . TRP A 1 198 ? -7.644 9.732 -14.095 1.00 84.69 198 TRP A CA 1
ATOM 1521 C C . TRP A 1 198 ? -7.018 8.518 -13.432 1.00 84.69 198 TRP A C 1
ATOM 1523 O O . TRP A 1 198 ? -6.095 7.920 -13.972 1.00 84.69 198 TRP A O 1
ATOM 1533 N N . GLY A 1 199 ? -7.544 8.157 -12.279 1.00 87.94 199 GLY A N 1
ATOM 1534 C CA . GLY A 1 199 ? -7.190 6.962 -11.556 1.00 87.94 199 GLY A CA 1
ATOM 1535 C C . GLY A 1 199 ? -7.624 5.678 -12.244 1.00 87.94 199 GLY A C 1
ATOM 1536 O O . GLY A 1 199 ? -8.463 5.682 -13.149 1.00 87.94 199 GLY A O 1
ATOM 1537 N N . ASP A 1 200 ? -7.027 4.585 -11.791 1.00 92.25 200 ASP A N 1
ATOM 1538 C CA . ASP A 1 200 ? -7.387 3.218 -12.155 1.00 92.25 200 ASP A CA 1
ATOM 1539 C C . ASP A 1 200 ? -6.936 2.266 -11.031 1.00 92.25 200 ASP A C 1
ATOM 1541 O O . ASP A 1 200 ? -6.315 2.680 -10.045 1.00 92.25 200 ASP A O 1
ATOM 1545 N N . TYR A 1 201 ? -7.222 0.977 -11.168 1.00 95.12 201 TYR A N 1
ATOM 1546 C CA . TYR A 1 201 ? -6.658 -0.073 -10.329 1.00 95.12 201 TYR A CA 1
ATOM 1547 C C . TYR A 1 201 ? -5.197 -0.316 -10.715 1.00 95.12 201 TYR A C 1
ATOM 1549 O O . TYR A 1 201 ? -4.910 -0.990 -11.703 1.00 95.12 201 TYR A O 1
ATOM 1557 N N . LEU A 1 202 ? -4.273 0.257 -9.942 1.00 93.56 202 LEU A N 1
ATOM 1558 C CA . LEU A 1 202 ? -2.863 0.394 -10.329 1.00 93.56 202 LEU A CA 1
ATOM 1559 C C . LEU A 1 202 ? -1.882 -0.149 -9.289 1.00 93.56 202 LEU A C 1
ATOM 1561 O O . LEU A 1 202 ? -0.802 -0.610 -9.659 1.00 93.56 202 LEU A O 1
ATOM 1565 N N . VAL A 1 203 ? -2.235 -0.107 -8.000 1.00 95.38 203 VAL A N 1
ATOM 1566 C CA . VAL A 1 203 ? -1.278 -0.413 -6.926 1.00 95.38 203 VAL A CA 1
ATOM 1567 C C . VAL A 1 203 ? -1.312 -1.897 -6.571 1.00 95.38 203 VAL A C 1
ATOM 1569 O O . VAL A 1 203 ? -2.364 -2.390 -6.146 1.00 95.38 203 VAL A O 1
ATOM 1572 N N . PRO A 1 204 ? -0.185 -2.624 -6.683 1.00 97.75 204 PRO A N 1
ATOM 1573 C CA . PRO A 1 204 ? -0.111 -4.026 -6.295 1.00 97.75 204 PRO A CA 1
ATOM 1574 C C . PRO A 1 204 ? -0.557 -4.253 -4.853 1.00 97.75 204 PRO A C 1
ATOM 1576 O O . PRO A 1 204 ? -0.102 -3.578 -3.931 1.00 97.75 204 PRO A O 1
ATOM 1579 N N . THR A 1 205 ? -1.443 -5.226 -4.661 1.00 98.50 205 THR A N 1
ATOM 1580 C CA . THR A 1 205 ? -2.038 -5.552 -3.365 1.00 98.50 205 THR A CA 1
ATOM 1581 C C . THR A 1 205 ? -1.947 -7.042 -3.070 1.00 98.50 205 THR A C 1
ATOM 1583 O O . THR A 1 205 ? -2.253 -7.889 -3.911 1.00 98.50 205 THR A O 1
ATOM 1586 N N . PHE A 1 206 ? -1.575 -7.369 -1.837 1.00 98.56 206 PHE A N 1
ATOM 1587 C CA . PHE A 1 206 ? -1.402 -8.731 -1.349 1.00 98.56 206 PHE A CA 1
ATOM 1588 C C . PHE A 1 206 ? -2.427 -9.056 -0.265 1.00 98.56 206 PHE A C 1
ATOM 1590 O O . PHE A 1 206 ? -2.620 -8.288 0.678 1.00 98.56 206 PHE A O 1
ATOM 1597 N N . ASP A 1 207 ? -3.052 -10.227 -0.363 1.00 98.12 207 ASP A N 1
ATOM 1598 C CA . ASP A 1 207 ? -4.074 -10.684 0.576 1.00 98.12 207 ASP A CA 1
ATOM 1599 C C . ASP A 1 207 ? -3.452 -11.437 1.762 1.00 98.12 207 ASP A C 1
ATOM 1601 O O . ASP A 1 207 ? -2.858 -12.508 1.603 1.00 98.12 207 ASP A O 1
ATOM 1605 N N . PHE A 1 208 ? -3.583 -10.887 2.965 1.00 98.44 208 PHE A N 1
ATOM 1606 C CA . PHE A 1 208 ? -3.139 -11.490 4.225 1.00 98.44 208 PHE A CA 1
ATOM 1607 C C . PHE A 1 208 ? -4.264 -12.241 4.952 1.00 98.44 208 PHE A C 1
ATOM 1609 O O . PHE A 1 208 ? -4.018 -12.900 5.966 1.00 98.44 208 PHE A O 1
ATOM 1616 N N . GLY A 1 209 ? -5.484 -12.183 4.422 1.00 97.69 209 GLY A N 1
ATOM 1617 C CA . GLY A 1 209 ? -6.673 -12.790 4.981 1.00 97.69 209 GLY A CA 1
ATOM 1618 C C . GLY A 1 209 ? -7.017 -12.233 6.356 1.00 97.69 209 GLY A C 1
ATOM 1619 O O . GLY A 1 209 ? -6.739 -11.093 6.711 1.00 97.69 209 GLY A O 1
ATOM 1620 N N . ASP A 1 210 ? -7.656 -13.071 7.153 1.00 97.25 210 ASP A N 1
ATOM 1621 C CA . ASP A 1 210 ? -8.109 -12.721 8.487 1.00 97.25 210 ASP A CA 1
ATOM 1622 C C . ASP A 1 210 ? -6.973 -12.749 9.523 1.00 97.25 210 ASP A C 1
ATOM 1624 O O . ASP A 1 210 ? -6.444 -13.818 9.845 1.00 97.25 210 ASP A O 1
ATOM 1628 N N . ILE A 1 211 ? -6.691 -11.614 10.168 1.00 96.38 211 ILE A N 1
ATOM 1629 C CA . ILE A 1 211 ? -5.687 -11.524 11.237 1.00 96.38 211 ILE A CA 1
ATOM 1630 C C . ILE A 1 211 ? -6.379 -11.354 12.585 1.00 96.38 211 ILE A C 1
ATOM 1632 O O . ILE A 1 211 ? -6.802 -10.267 12.999 1.00 96.38 211 ILE A O 1
ATOM 1636 N N . ALA A 1 212 ? -6.493 -12.475 13.300 1.00 93.50 212 ALA A N 1
ATOM 1637 C CA . ALA A 1 212 ? -6.973 -12.469 14.672 1.00 93.50 212 ALA A CA 1
ATOM 1638 C C . ALA A 1 212 ? -6.105 -11.560 15.542 1.00 93.50 212 ALA A C 1
ATOM 1640 O O . ALA A 1 212 ? -4.901 -11.410 15.347 1.00 93.50 212 ALA A O 1
ATOM 1641 N N . GLN A 1 213 ? -6.730 -10.985 16.550 1.00 89.12 213 GLN A N 1
ATOM 1642 C CA . GLN A 1 213 ? -6.028 -10.121 17.463 1.00 89.12 213 GLN A CA 1
ATOM 1643 C C . GLN A 1 213 ? -4.912 -10.846 18.232 1.00 89.12 213 GLN A C 1
ATOM 1645 O O . GLN A 1 213 ? -5.092 -11.966 18.714 1.00 89.12 213 GLN A O 1
ATOM 1650 N N . GLY A 1 214 ? -3.769 -10.176 18.370 1.00 89.69 214 GLY A N 1
ATOM 1651 C CA . GLY A 1 214 ? -2.541 -10.701 18.950 1.00 89.69 214 GLY A CA 1
ATOM 1652 C C . GLY A 1 214 ? -1.810 -11.685 18.034 1.00 89.69 214 GLY A C 1
ATOM 1653 O O . GLY A 1 214 ? -0.732 -12.159 18.404 1.00 89.69 214 GLY A O 1
ATOM 1654 N N . ALA A 1 215 ? -2.361 -12.004 16.860 1.00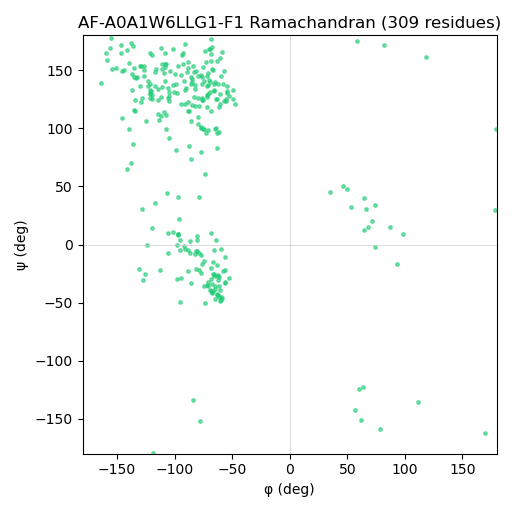 94.62 215 ALA A N 1
ATOM 1655 C CA . ALA A 1 215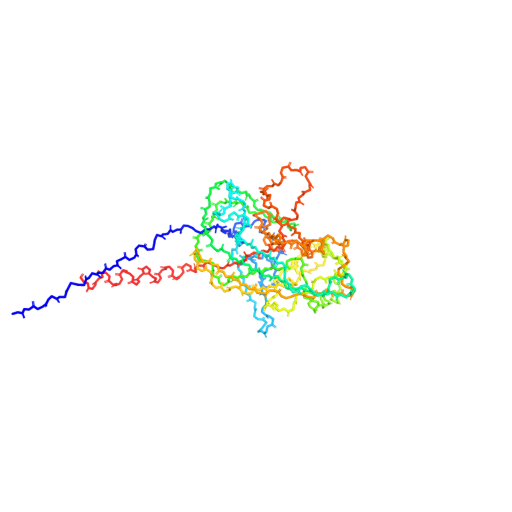 ? -1.726 -12.846 15.858 1.00 94.62 215 ALA A CA 1
ATOM 1656 C C . ALA A 1 215 ? -0.960 -12.000 14.836 1.00 94.62 215 ALA A C 1
ATOM 1658 O O . ALA A 1 215 ? -1.148 -10.789 14.727 1.00 94.62 215 ALA A O 1
ATOM 1659 N N . SER A 1 216 ? -0.079 -12.665 14.100 1.00 97.19 216 SER A N 1
ATOM 1660 C CA . SER A 1 216 ? 0.577 -12.111 12.922 1.00 97.19 216 SER A CA 1
ATOM 1661 C C . SER A 1 216 ? 0.392 -13.040 11.739 1.00 97.19 216 SER A C 1
ATOM 1663 O O . SER A 1 216 ? 0.264 -14.256 11.911 1.00 97.19 216 SER A O 1
ATOM 1665 N N . VAL A 1 217 ? 0.436 -12.463 10.547 1.00 98.38 217 VAL A N 1
ATOM 1666 C CA . VAL A 1 217 ? 0.548 -13.192 9.287 1.00 98.38 217 VAL A CA 1
ATOM 1667 C C . VAL A 1 217 ? 1.790 -12.685 8.570 1.00 98.38 217 VAL A C 1
ATOM 1669 O O . VAL A 1 217 ? 2.036 -11.482 8.536 1.00 98.38 217 VAL A O 1
ATOM 1672 N N . THR A 1 218 ? 2.569 -13.615 8.022 1.00 98.50 218 THR A N 1
ATOM 1673 C CA . THR A 1 218 ? 3.779 -13.330 7.247 1.00 98.50 218 THR A CA 1
ATOM 1674 C C . THR A 1 218 ? 3.610 -13.901 5.843 1.00 98.50 218 THR A C 1
ATOM 1676 O O . THR A 1 218 ? 3.224 -15.066 5.704 1.00 98.50 218 THR A O 1
ATOM 1679 N N . LYS A 1 219 ? 3.910 -13.104 4.815 1.00 98.50 219 LYS A N 1
ATOM 1680 C CA . LYS A 1 219 ? 3.930 -13.517 3.405 1.00 98.50 219 LYS A CA 1
ATOM 1681 C C . LYS A 1 219 ? 5.243 -13.092 2.752 1.00 98.50 219 LYS A C 1
ATOM 1683 O O . LYS A 1 219 ? 5.876 -12.132 3.173 1.00 98.50 219 LYS A O 1
ATOM 1688 N N . VAL A 1 220 ? 5.626 -13.827 1.713 1.00 98.50 220 VAL A N 1
ATOM 1689 C CA . VAL A 1 220 ? 6.721 -13.448 0.816 1.00 98.50 220 VAL A CA 1
ATOM 1690 C C . VAL A 1 220 ? 6.115 -12.706 -0.370 1.00 98.50 220 VAL A C 1
ATOM 1692 O O . VAL A 1 220 ? 5.246 -13.249 -1.057 1.00 98.50 220 VAL A O 1
ATOM 1695 N N . LEU A 1 221 ? 6.550 -11.468 -0.569 1.00 98.56 221 LEU A N 1
ATOM 1696 C CA . LEU A 1 221 ? 6.157 -10.597 -1.670 1.00 98.56 221 LEU A CA 1
ATOM 1697 C C . LEU A 1 221 ? 7.325 -10.558 -2.656 1.00 98.56 221 LEU A C 1
ATOM 1699 O O . LEU A 1 221 ? 8.438 -10.247 -2.245 1.00 98.56 221 LEU A O 1
ATOM 1703 N N . SER A 1 222 ? 7.100 -10.900 -3.916 1.00 98.62 222 SER A N 1
ATOM 1704 C CA . SER A 1 222 ? 8.161 -11.042 -4.912 1.00 98.62 222 SER A CA 1
ATOM 1705 C C . SER A 1 222 ? 8.153 -9.877 -5.882 1.00 98.62 222 SER A C 1
ATOM 1707 O O . SER A 1 222 ? 7.099 -9.505 -6.408 1.00 98.62 222 SER A O 1
ATOM 1709 N N . PHE A 1 223 ? 9.343 -9.346 -6.149 1.00 98.50 223 PHE A N 1
ATOM 1710 C CA . PHE A 1 223 ? 9.529 -8.194 -7.014 1.00 98.50 223 PHE A CA 1
ATOM 1711 C C . PHE A 1 223 ? 10.658 -8.406 -8.018 1.00 98.50 22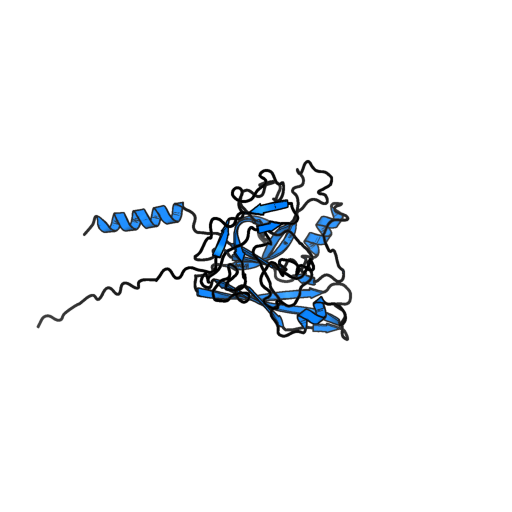3 PHE A C 1
ATOM 1713 O O . PHE A 1 223 ? 11.707 -8.975 -7.704 1.00 98.50 223 PHE A O 1
ATOM 1720 N N . THR A 1 224 ? 10.470 -7.881 -9.223 1.00 98.31 224 THR A N 1
ATOM 1721 C CA . THR A 1 224 ? 11.541 -7.666 -10.200 1.00 98.31 224 THR A CA 1
ATOM 1722 C C . THR A 1 224 ? 11.786 -6.175 -10.391 1.00 98.31 224 THR A C 1
ATOM 1724 O O . THR A 1 224 ? 11.043 -5.334 -9.889 1.00 98.31 224 THR A O 1
ATOM 1727 N N . VAL A 1 225 ? 12.870 -5.826 -11.075 1.00 97.25 225 VAL A N 1
ATOM 1728 C CA . VAL A 1 225 ? 13.182 -4.447 -11.441 1.00 97.25 225 VAL A CA 1
ATOM 1729 C C . VAL A 1 225 ? 13.299 -4.367 -12.954 1.00 97.25 225 VAL A C 1
ATOM 1731 O O . VAL A 1 225 ? 14.005 -5.172 -13.569 1.00 97.25 225 VAL A O 1
ATOM 1734 N N . ASP A 1 226 ? 12.614 -3.402 -13.563 1.00 93.56 226 ASP A N 1
ATOM 1735 C CA . ASP A 1 226 ? 12.674 -3.226 -15.008 1.00 93.56 226 ASP A CA 1
ATOM 1736 C C . ASP A 1 226 ? 14.036 -2.698 -15.497 1.00 93.56 226 ASP A C 1
ATOM 1738 O O . ASP A 1 226 ? 14.933 -2.301 -14.742 1.00 93.56 226 ASP A O 1
ATOM 1742 N N . GLY A 1 227 ? 14.224 -2.744 -16.816 1.00 91.75 227 GLY A N 1
ATOM 1743 C CA . GLY A 1 227 ? 15.446 -2.261 -17.445 1.00 91.75 227 GLY A CA 1
ATOM 1744 C C . GLY A 1 227 ? 16.699 -2.999 -16.958 1.00 91.75 227 GLY A C 1
ATOM 1745 O O . GLY A 1 227 ? 16.817 -4.210 -17.116 1.00 91.75 227 GLY A O 1
ATOM 1746 N N . GLY A 1 228 ? 17.676 -2.238 -16.456 1.00 93.00 228 GLY A N 1
ATOM 1747 C CA . GLY A 1 228 ? 18.983 -2.747 -16.024 1.00 93.00 228 GLY A CA 1
ATOM 1748 C C . GLY A 1 228 ? 19.112 -3.012 -14.521 1.00 93.00 228 GLY A C 1
ATOM 1749 O O . GLY A 1 228 ? 20.235 -3.221 -14.066 1.00 93.00 228 GLY A O 1
ATOM 1750 N N . GLY A 1 229 ? 18.019 -2.950 -13.754 1.00 96.56 229 GLY A N 1
ATOM 1751 C CA . GLY A 1 229 ? 18.051 -3.076 -12.295 1.00 96.56 229 GLY A CA 1
ATOM 1752 C C . GLY A 1 229 ? 18.424 -1.786 -11.550 1.00 96.56 229 GLY A C 1
ATOM 1753 O O . GLY A 1 229 ? 18.829 -0.787 -12.149 1.00 96.56 229 GLY A O 1
ATOM 1754 N N . LEU A 1 230 ? 18.296 -1.811 -10.221 1.00 96.56 230 LEU A N 1
ATOM 1755 C CA . LEU A 1 230 ? 18.661 -0.702 -9.339 1.00 96.56 230 LEU A CA 1
ATOM 1756 C C . LEU A 1 230 ? 20.182 -0.637 -9.182 1.00 96.56 230 LEU A C 1
ATOM 1758 O O . LEU A 1 230 ? 20.809 -1.607 -8.762 1.00 96.56 230 LEU A O 1
ATOM 1762 N N . LEU A 1 231 ? 20.775 0.518 -9.489 1.00 96.88 231 LEU A N 1
ATOM 1763 C CA . LEU A 1 231 ? 22.202 0.772 -9.267 1.00 96.88 231 LEU A CA 1
ATOM 1764 C C . LEU A 1 231 ? 22.514 0.808 -7.757 1.00 96.88 231 LEU A C 1
ATOM 1766 O O . LEU A 1 231 ? 21.692 1.327 -7.007 1.00 96.88 231 LEU A O 1
ATOM 1770 N N . PRO A 1 232 ? 23.728 0.435 -7.308 1.00 96.38 232 PRO A N 1
ATOM 1771 C CA . PRO A 1 232 ? 24.127 0.539 -5.895 1.00 96.38 232 PRO A CA 1
ATOM 1772 C C . PRO A 1 232 ? 24.012 1.943 -5.280 1.00 96.38 232 PRO A C 1
ATOM 1774 O O . PRO A 1 232 ? 23.975 2.099 -4.066 1.00 96.38 232 PRO A O 1
ATOM 1777 N N . SER A 1 233 ? 24.016 2.992 -6.109 1.00 94.50 233 SER A N 1
ATOM 1778 C CA . SER A 1 233 ? 23.827 4.377 -5.666 1.00 94.50 233 SER A CA 1
ATOM 1779 C C . SER A 1 233 ? 22.357 4.803 -5.569 1.00 94.50 233 SER A C 1
ATOM 1781 O O . SER A 1 233 ? 22.092 5.929 -5.154 1.00 94.50 233 SER A O 1
ATOM 1783 N N . ASP A 1 234 ? 21.414 3.974 -6.027 1.00 92.56 234 ASP A N 1
ATOM 1784 C CA . ASP A 1 234 ? 19.980 4.222 -5.876 1.00 92.56 234 ASP A CA 1
ATOM 1785 C C . ASP A 1 234 ? 19.597 4.040 -4.402 1.00 92.56 234 ASP A C 1
ATOM 1787 O O . ASP A 1 234 ? 19.923 3.023 -3.793 1.00 92.56 234 ASP A O 1
ATOM 1791 N N . ALA A 1 235 ? 18.893 5.016 -3.824 1.00 90.62 235 ALA A N 1
ATOM 1792 C CA . ALA A 1 235 ? 18.448 4.961 -2.432 1.00 90.62 235 ALA A CA 1
ATOM 1793 C C . ALA A 1 235 ? 17.613 3.704 -2.134 1.00 90.62 235 ALA A C 1
ATOM 1795 O O . ALA A 1 235 ? 17.740 3.133 -1.055 1.00 90.62 235 ALA A O 1
ATOM 1796 N N . ARG A 1 236 ? 16.842 3.227 -3.119 1.00 92.38 236 ARG A N 1
ATOM 1797 C CA . ARG A 1 236 ? 16.042 2.001 -3.005 1.00 92.38 236 ARG A CA 1
ATOM 1798 C C . ARG A 1 236 ? 16.932 0.762 -2.907 1.00 92.38 236 ARG A C 1
ATOM 1800 O O . ARG A 1 236 ? 16.672 -0.107 -2.089 1.00 92.38 236 ARG A O 1
ATOM 1807 N N . ALA A 1 237 ? 18.013 0.695 -3.693 1.00 94.69 237 ALA A N 1
ATOM 1808 C CA . ALA A 1 237 ? 18.985 -0.396 -3.582 1.00 94.69 237 ALA A CA 1
ATOM 1809 C C . ALA A 1 237 ? 19.670 -0.387 -2.213 1.00 94.69 237 ALA A C 1
ATOM 1811 O O . ALA A 1 237 ? 19.782 -1.430 -1.580 1.00 94.69 237 ALA A O 1
ATOM 1812 N N . ILE A 1 238 ? 20.067 0.798 -1.739 1.00 93.62 238 ILE A N 1
ATOM 1813 C CA . ILE A 1 238 ? 20.681 0.963 -0.418 1.00 93.62 238 ILE A CA 1
ATOM 1814 C C . ILE A 1 238 ? 19.735 0.459 0.679 1.00 93.62 238 ILE A C 1
ATOM 1816 O O . ILE A 1 238 ? 20.183 -0.288 1.542 1.00 93.62 238 ILE A O 1
ATOM 1820 N N . ALA A 1 239 ? 18.446 0.820 0.624 1.00 92.44 239 ALA A N 1
ATOM 1821 C CA . ALA A 1 239 ? 17.435 0.349 1.570 1.00 92.44 239 ALA A CA 1
ATOM 1822 C C . ALA A 1 239 ? 17.286 -1.183 1.529 1.00 92.44 239 ALA A C 1
ATOM 1824 O O . ALA A 1 239 ? 17.378 -1.832 2.568 1.00 92.44 239 ALA A O 1
ATOM 1825 N N . LEU A 1 240 ? 17.160 -1.778 0.337 1.00 94.75 240 LEU A N 1
ATOM 1826 C CA . LEU A 1 240 ? 17.023 -3.232 0.156 1.00 94.75 240 LEU A CA 1
ATOM 1827 C C . LEU A 1 240 ? 18.232 -4.035 0.659 1.00 94.75 240 LEU A C 1
ATOM 1829 O O . LEU A 1 240 ? 18.088 -5.196 1.028 1.00 94.75 240 LEU A O 1
ATOM 1833 N N . GLU A 1 241 ? 19.429 -3.452 0.668 1.00 94.19 241 GLU A N 1
ATOM 1834 C CA . GLU A 1 241 ? 20.621 -4.112 1.211 1.00 94.19 241 GLU A CA 1
ATOM 1835 C C . GLU A 1 241 ? 20.742 -3.995 2.738 1.00 94.19 241 GLU A C 1
ATOM 1837 O O . GLU A 1 241 ? 21.605 -4.641 3.346 1.00 94.19 241 GLU A O 1
ATOM 1842 N N . THR A 1 242 ? 19.885 -3.199 3.385 1.00 85.56 242 THR A N 1
ATOM 1843 C CA . THR A 1 242 ? 19.804 -3.174 4.847 1.00 85.56 242 THR A CA 1
ATOM 1844 C C . THR A 1 242 ? 19.130 -4.442 5.380 1.00 85.56 242 THR A C 1
ATOM 1846 O O . THR A 1 242 ? 18.371 -5.123 4.696 1.00 85.56 242 THR A O 1
ATOM 1849 N N . SER A 1 243 ? 19.404 -4.780 6.642 1.00 81.38 243 SER A N 1
ATOM 1850 C CA . SER A 1 243 ? 18.608 -5.772 7.388 1.00 81.38 243 SER A CA 1
ATOM 1851 C C . SER A 1 243 ? 17.540 -5.100 8.257 1.00 81.38 243 SER A C 1
ATOM 1853 O O . SER A 1 243 ? 17.136 -5.667 9.276 1.00 81.38 243 SER A O 1
ATOM 1855 N N . SER A 1 244 ? 17.175 -3.868 7.908 1.00 88.75 244 SER A N 1
ATOM 1856 C CA . SER A 1 244 ? 16.216 -3.052 8.639 1.00 88.75 244 SER A CA 1
ATOM 1857 C C . SER A 1 244 ? 14.801 -3.269 8.114 1.00 88.75 244 SER A C 1
ATOM 1859 O O . SER A 1 244 ? 14.585 -3.997 7.143 1.00 88.75 244 SER A O 1
ATOM 1861 N N . ASP A 1 245 ? 13.842 -2.679 8.819 1.00 93.25 245 ASP A N 1
ATOM 1862 C CA . ASP A 1 245 ? 12.459 -2.646 8.377 1.00 93.25 245 ASP A CA 1
ATOM 1863 C C . ASP A 1 245 ? 12.313 -1.721 7.163 1.00 93.25 245 ASP A C 1
ATOM 1865 O O . ASP A 1 245 ? 12.983 -0.692 7.080 1.00 93.25 245 ASP A O 1
ATOM 1869 N N . LEU A 1 246 ? 11.477 -2.124 6.215 1.00 92.75 246 LEU A N 1
ATOM 1870 C CA . LEU A 1 246 ? 11.283 -1.483 4.918 1.00 92.75 246 LEU A CA 1
ATOM 1871 C C . LEU A 1 246 ? 9.834 -1.089 4.658 1.00 92.75 246 LEU A C 1
ATOM 1873 O O . LEU A 1 246 ? 9.544 -0.665 3.549 1.00 92.75 246 LEU A O 1
ATOM 1877 N N . LEU A 1 247 ? 8.918 -1.356 5.593 1.00 93.44 247 LEU A N 1
ATOM 1878 C CA . LEU A 1 247 ? 7.495 -1.097 5.400 1.00 93.44 247 LEU A CA 1
ATOM 1879 C C . LEU A 1 247 ? 7.013 -0.144 6.483 1.00 93.44 247 LEU A C 1
ATOM 1881 O O . LEU A 1 247 ? 7.229 -0.417 7.659 1.00 93.44 247 LEU A O 1
ATOM 1885 N N . LEU A 1 248 ? 6.332 0.926 6.085 1.00 88.88 248 LEU A N 1
ATOM 1886 C CA . LEU A 1 248 ? 5.789 1.924 6.995 1.00 88.88 248 LEU A CA 1
ATOM 1887 C C . LEU A 1 248 ? 4.365 2.335 6.579 1.00 88.88 248 LEU A C 1
ATOM 1889 O O . LEU A 1 248 ? 4.115 2.638 5.412 1.00 88.88 248 LEU A O 1
ATOM 1893 N N . ASN A 1 249 ? 3.430 2.381 7.538 1.00 89.00 249 ASN A N 1
ATOM 1894 C CA . ASN A 1 249 ? 2.081 2.934 7.336 1.00 89.00 249 ASN A CA 1
ATOM 1895 C C . ASN A 1 249 ? 1.634 3.835 8.503 1.00 89.00 249 ASN A C 1
ATOM 1897 O O . ASN A 1 249 ? 0.948 3.399 9.442 1.00 89.00 249 ASN A O 1
ATOM 1901 N N . ARG A 1 250 ? 1.986 5.124 8.451 1.00 84.00 250 ARG A N 1
ATOM 1902 C CA . ARG A 1 250 ? 1.654 6.084 9.517 1.00 84.00 250 ARG A CA 1
ATOM 1903 C C . ARG A 1 250 ? 0.297 6.741 9.280 1.00 84.00 250 ARG A C 1
ATOM 1905 O O . ARG A 1 250 ? -0.097 7.014 8.157 1.00 84.00 250 ARG A O 1
ATOM 1912 N N . THR A 1 251 ? -0.398 7.090 10.366 1.00 68.50 251 THR A N 1
ATOM 1913 C CA . THR A 1 251 ? -1.775 7.648 10.364 1.00 68.50 251 THR A CA 1
ATOM 1914 C C . THR A 1 251 ? -2.004 8.910 9.544 1.00 68.50 251 THR A C 1
ATOM 1916 O O . THR A 1 251 ? -3.145 9.324 9.342 1.00 68.50 251 THR A O 1
ATOM 1919 N N . THR A 1 252 ? -0.948 9.550 9.076 1.00 63.12 252 THR A N 1
ATOM 1920 C CA . THR A 1 252 ? -1.068 10.708 8.199 1.00 63.12 252 THR A CA 1
ATOM 1921 C C . THR A 1 252 ? -1.076 10.402 6.732 1.00 63.12 252 THR A C 1
ATOM 1923 O O . THR A 1 252 ? -1.331 11.338 5.984 1.00 63.12 252 THR A O 1
ATOM 1926 N N . SER A 1 253 ? -0.904 9.141 6.346 1.00 71.25 253 SER A N 1
ATOM 1927 C CA . SER A 1 253 ? -1.458 8.650 5.097 1.00 71.25 253 SER A CA 1
ATOM 1928 C C . SER A 1 253 ? -2.902 8.209 5.330 1.00 71.25 253 SER A C 1
ATOM 1930 O O . SER A 1 253 ? -3.258 7.641 6.366 1.00 71.25 253 SER A O 1
ATOM 1932 N N . LEU A 1 254 ? -3.772 8.544 4.389 1.00 81.25 254 LEU A N 1
ATOM 1933 C CA . LEU A 1 254 ? -5.177 8.169 4.408 1.00 81.25 254 LEU A CA 1
ATOM 1934 C C . LEU A 1 254 ? -5.539 7.680 3.018 1.00 81.25 254 LEU A C 1
ATOM 1936 O O . LEU A 1 254 ? -5.584 8.491 2.086 1.00 81.25 254 LEU A O 1
ATOM 1940 N N . LYS A 1 255 ? -5.878 6.390 2.905 1.00 87.44 255 LYS A N 1
ATOM 1941 C CA . LYS A 1 255 ? -6.011 5.716 1.607 1.00 87.44 255 LYS A CA 1
ATOM 1942 C C . LYS A 1 255 ? -4.706 5.787 0.814 1.00 87.44 255 LYS A C 1
ATOM 1944 O O . LYS A 1 255 ? -3.756 6.484 1.161 1.00 87.44 255 LYS A O 1
ATOM 1949 N N . ILE A 1 256 ? -4.706 5.110 -0.322 1.00 88.06 256 ILE A N 1
ATOM 1950 C CA . ILE A 1 256 ? -3.598 5.213 -1.261 1.00 88.06 256 ILE A CA 1
ATOM 1951 C C . ILE A 1 256 ? -3.617 6.616 -1.852 1.00 88.06 256 ILE A C 1
ATOM 1953 O O . ILE A 1 256 ? -4.556 7.014 -2.553 1.00 88.06 256 ILE A O 1
ATOM 1957 N N . SER A 1 257 ? -2.581 7.381 -1.549 1.00 71.56 257 SER A N 1
ATOM 1958 C CA . SER A 1 257 ? -2.512 8.783 -1.946 1.00 71.56 257 SER A CA 1
ATOM 1959 C C . SER A 1 257 ? -1.208 9.177 -2.598 1.00 71.56 257 SER A C 1
ATOM 1961 O O . SER A 1 257 ? -1.197 10.085 -3.427 1.00 71.56 257 SER A O 1
ATOM 1963 N N . ASN A 1 258 ? -0.157 8.404 -2.356 1.00 75.12 258 ASN A N 1
ATOM 1964 C CA . ASN A 1 258 ? 1.057 8.440 -3.141 1.00 75.12 258 ASN A CA 1
ATOM 1965 C C . ASN A 1 258 ? 1.216 7.073 -3.804 1.00 75.12 258 ASN A C 1
ATOM 1967 O O . ASN A 1 258 ? 0.964 6.041 -3.204 1.00 75.12 258 ASN A O 1
ATOM 1971 N N . TRP A 1 259 ? 1.578 7.054 -5.079 1.00 78.81 259 TRP A N 1
ATOM 1972 C CA . TRP A 1 259 ? 1.913 5.818 -5.776 1.00 78.81 259 TRP A CA 1
ATOM 1973 C C . TRP A 1 259 ? 3.174 6.054 -6.593 1.00 78.81 259 TRP A C 1
ATOM 1975 O O . TRP A 1 259 ? 3.369 7.148 -7.133 1.00 78.81 259 TRP A O 1
ATOM 1985 N N . MET A 1 260 ? 4.005 5.014 -6.656 1.00 76.38 260 MET A N 1
ATOM 1986 C CA . MET A 1 260 ? 5.420 5.055 -7.017 1.00 76.38 260 MET A CA 1
ATOM 1987 C C . MET A 1 260 ? 6.272 5.837 -6.014 1.00 76.38 260 MET A C 1
ATOM 1989 O O . MET A 1 260 ? 7.181 6.567 -6.398 1.00 76.38 260 MET A O 1
ATOM 1993 N N . ASP A 1 261 ? 5.984 5.673 -4.723 1.00 72.69 261 ASP A N 1
ATOM 1994 C CA . ASP A 1 261 ? 6.834 6.233 -3.670 1.00 72.69 261 ASP A CA 1
ATOM 1995 C C . ASP A 1 261 ? 8.199 5.509 -3.606 1.00 72.69 261 ASP A C 1
ATOM 1997 O O . ASP A 1 261 ? 8.420 4.461 -4.224 1.00 72.69 261 ASP A O 1
ATOM 2001 N N . ASN A 1 262 ? 9.159 6.060 -2.867 1.00 78.75 262 ASN A N 1
ATOM 2002 C CA . ASN A 1 262 ? 10.447 5.409 -2.662 1.00 78.75 262 ASN A CA 1
ATOM 2003 C C . ASN A 1 262 ? 10.384 4.477 -1.448 1.00 78.75 262 ASN A C 1
ATOM 2005 O O . ASN A 1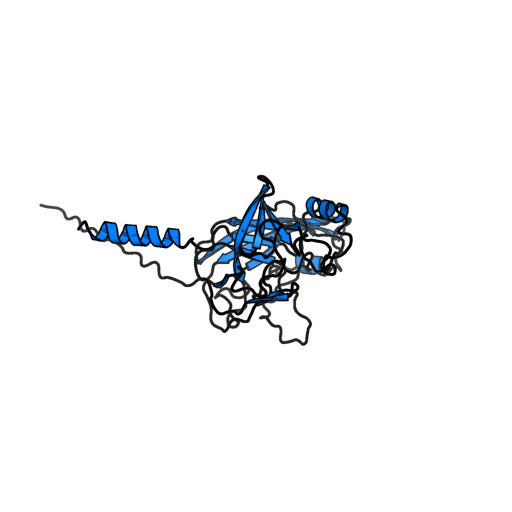 262 ? 10.188 4.938 -0.329 1.00 78.75 262 ASN A O 1
ATOM 2009 N N . ILE A 1 263 ? 10.679 3.190 -1.655 1.00 86.81 263 ILE A N 1
ATOM 2010 C CA . ILE A 1 263 ? 10.980 2.279 -0.544 1.00 86.81 263 ILE A CA 1
ATOM 2011 C C . ILE A 1 263 ? 12.210 2.783 0.225 1.00 86.81 263 ILE A C 1
ATOM 2013 O O . ILE A 1 263 ? 13.248 3.099 -0.376 1.00 86.81 263 ILE A O 1
ATOM 2017 N N . GLY A 1 264 ? 12.080 2.873 1.546 1.00 86.38 264 GLY A N 1
ATOM 2018 C CA . GLY A 1 264 ? 13.095 3.398 2.454 1.00 86.38 264 GLY A CA 1
ATOM 2019 C C . GLY A 1 264 ? 13.227 2.552 3.716 1.00 86.38 264 GLY A C 1
ATOM 2020 O O . GLY A 1 264 ? 12.479 1.608 3.925 1.00 86.38 264 GLY A O 1
ATOM 2021 N N . GLU A 1 265 ? 14.217 2.869 4.549 1.00 88.31 265 GLU A N 1
ATOM 2022 C CA . GLU A 1 265 ? 14.321 2.263 5.879 1.00 88.31 265 GLU A CA 1
ATOM 2023 C C . GLU A 1 265 ? 13.289 2.908 6.811 1.00 88.31 265 GLU A C 1
ATOM 2025 O O . GLU A 1 265 ? 13.286 4.132 6.970 1.00 88.31 265 GLU A O 1
ATOM 2030 N N . ASP A 1 266 ? 12.459 2.089 7.457 1.00 88.25 266 ASP A N 1
ATOM 2031 C CA . ASP A 1 266 ? 11.667 2.529 8.599 1.00 88.25 266 ASP A CA 1
ATOM 2032 C C . ASP A 1 266 ? 12.553 2.549 9.854 1.00 88.25 266 ASP A C 1
ATOM 2034 O O . ASP A 1 266 ? 12.876 1.525 10.463 1.00 88.25 266 ASP A O 1
ATOM 2038 N N . ASP A 1 267 ? 12.960 3.756 10.246 1.00 85.75 267 ASP A N 1
ATOM 2039 C CA . ASP A 1 267 ? 13.798 4.002 11.417 1.00 85.75 267 ASP A CA 1
ATOM 2040 C C . ASP A 1 267 ? 13.000 4.146 12.729 1.00 85.75 267 ASP A C 1
ATOM 2042 O O . ASP A 1 267 ? 13.575 4.407 13.794 1.00 85.75 267 ASP A O 1
ATOM 2046 N N . GLY A 1 268 ? 11.676 3.975 12.672 1.00 86.94 268 GLY A N 1
ATOM 2047 C CA . GLY A 1 268 ? 10.782 4.131 13.810 1.00 86.94 268 GLY A CA 1
ATOM 2048 C C . GLY A 1 268 ? 10.601 5.580 14.256 1.00 86.94 268 GLY A C 1
ATOM 2049 O O . GLY A 1 268 ? 10.208 5.830 15.401 1.00 86.94 268 GLY A O 1
ATOM 2050 N N . THR A 1 269 ? 10.888 6.554 13.390 1.00 84.81 269 THR A N 1
ATOM 2051 C CA . THR A 1 269 ? 10.564 7.955 13.650 1.00 84.81 269 THR A CA 1
ATOM 2052 C C . THR A 1 269 ? 9.051 8.125 13.745 1.00 84.81 269 THR A C 1
ATOM 2054 O O . THR A 1 269 ? 8.279 7.747 12.862 1.00 84.81 269 THR A O 1
ATOM 2057 N N . ALA A 1 270 ? 8.604 8.706 14.859 1.00 78.50 270 ALA A N 1
ATOM 2058 C CA . ALA A 1 270 ? 7.196 8.999 15.064 1.00 78.50 270 ALA A CA 1
ATOM 2059 C C . ALA A 1 270 ? 6.739 10.113 14.121 1.00 78.50 270 ALA A C 1
ATOM 2061 O O . ALA A 1 270 ? 7.427 11.122 13.965 1.00 78.50 270 ALA A O 1
ATOM 2062 N N . TYR A 1 271 ? 5.537 9.966 13.568 1.00 70.00 271 TYR A N 1
ATOM 2063 C CA . TYR A 1 271 ? 4.916 11.042 12.814 1.00 70.00 271 TYR A CA 1
ATOM 2064 C C . TYR A 1 271 ? 4.270 12.098 13.740 1.00 70.00 271 TYR A C 1
ATOM 2066 O O . TYR A 1 271 ? 3.656 11.751 14.763 1.00 70.00 271 TYR A O 1
ATOM 2074 N N . PRO A 1 272 ? 4.306 13.393 13.355 1.00 64.69 272 PRO A N 1
ATOM 2075 C CA . PRO A 1 272 ? 5.134 13.988 12.319 1.00 64.69 272 PRO A CA 1
ATOM 2076 C C . PRO A 1 272 ? 6.561 14.023 12.816 1.00 64.69 272 PRO A C 1
ATOM 2078 O O . PRO A 1 272 ? 6.806 14.278 13.997 1.00 64.69 272 PRO A O 1
ATOM 2081 N N . SER A 1 273 ? 7.505 13.835 11.903 1.00 59.97 273 SER A N 1
ATOM 2082 C CA . SER A 1 273 ? 8.876 14.195 12.210 1.00 59.97 273 SER A CA 1
ATOM 2083 C C . SER A 1 273 ? 8.910 15.702 12.476 1.00 59.97 273 SER A C 1
ATOM 2085 O O . SER A 1 273 ? 8.628 16.499 11.581 1.00 59.97 273 SER A O 1
ATOM 2087 N N . ASP A 1 274 ? 9.297 16.112 13.683 1.00 48.50 274 ASP A N 1
ATOM 2088 C CA . ASP A 1 274 ? 9.497 17.525 14.048 1.00 48.50 274 ASP A CA 1
ATOM 2089 C C . ASP A 1 274 ? 10.648 18.197 13.245 1.00 48.50 274 ASP A C 1
ATOM 2091 O O . ASP A 1 274 ? 10.989 19.356 13.478 1.00 48.50 274 ASP A O 1
ATOM 2095 N N . ASN A 1 275 ? 11.260 17.486 12.289 1.00 46.81 275 ASN A N 1
ATOM 2096 C CA . ASN A 1 275 ? 12.345 17.948 11.427 1.00 46.81 275 ASN A CA 1
ATOM 2097 C C . ASN A 1 275 ? 11.822 18.691 10.184 1.00 46.81 275 ASN A C 1
ATOM 2099 O O . ASN A 1 275 ? 11.874 18.163 9.076 1.00 46.81 275 ASN A O 1
ATOM 2103 N N . ASP A 1 276 ? 11.345 19.925 10.379 1.00 40.62 276 ASP A N 1
ATOM 2104 C CA . ASP A 1 276 ? 11.348 21.033 9.400 1.00 40.62 276 ASP A CA 1
ATOM 2105 C C . ASP A 1 276 ? 11.143 20.670 7.902 1.00 40.62 276 ASP A C 1
ATOM 2107 O O . ASP A 1 276 ? 11.815 21.204 7.017 1.00 40.62 276 ASP A O 1
ATOM 2111 N N . GLY A 1 277 ? 10.172 19.807 7.585 1.00 37.44 277 GLY A N 1
ATOM 2112 C CA . GLY A 1 277 ? 9.670 19.628 6.218 1.00 37.44 277 GLY A CA 1
ATOM 2113 C C . GLY A 1 277 ? 10.406 18.630 5.319 1.00 37.44 277 GLY A C 1
ATOM 2114 O O . GLY A 1 277 ? 10.154 18.642 4.117 1.00 37.44 277 GLY A O 1
ATOM 2115 N N . ILE A 1 278 ? 11.258 17.752 5.855 1.00 38.34 278 ILE A N 1
ATOM 2116 C CA . ILE A 1 278 ? 11.576 16.490 5.165 1.00 38.34 278 ILE A CA 1
ATOM 2117 C C . ILE A 1 278 ? 10.707 15.430 5.827 1.00 38.34 278 ILE A C 1
ATOM 2119 O O . ILE A 1 278 ? 11.142 14.763 6.763 1.00 38.34 278 ILE A O 1
ATOM 2123 N N . ALA A 1 279 ? 9.444 15.357 5.405 1.00 40.41 279 ALA A N 1
ATOM 2124 C CA . ALA A 1 279 ? 8.631 14.198 5.721 1.00 40.41 279 ALA A CA 1
ATOM 2125 C C . ALA A 1 279 ? 9.409 12.978 5.212 1.00 40.41 279 ALA A C 1
ATOM 2127 O O . ALA A 1 279 ? 9.784 12.934 4.038 1.00 40.41 279 ALA A O 1
ATOM 2128 N N . LEU A 1 280 ? 9.703 12.018 6.092 1.00 48.16 280 LEU A N 1
ATOM 2129 C CA . LEU A 1 280 ? 9.774 10.638 5.621 1.00 48.16 280 LEU A CA 1
ATOM 2130 C C . LEU A 1 280 ? 8.478 10.441 4.834 1.00 48.16 280 LEU A C 1
ATOM 2132 O O . LEU A 1 280 ? 7.428 10.824 5.350 1.00 48.16 280 LEU A O 1
ATOM 2136 N N . ALA A 1 281 ? 8.567 10.011 3.576 1.00 55.03 281 ALA A N 1
ATOM 2137 C CA . ALA A 1 281 ? 7.386 9.807 2.750 1.00 55.03 281 ALA A CA 1
ATOM 2138 C C . ALA A 1 281 ? 6.359 9.014 3.572 1.00 55.03 281 ALA A C 1
ATOM 2140 O O . ALA A 1 281 ? 6.703 7.991 4.159 1.00 55.03 281 ALA A O 1
ATOM 2141 N N . ASP A 1 282 ? 5.173 9.597 3.767 1.00 63.25 282 ASP A N 1
ATOM 2142 C CA . ASP A 1 282 ? 4.356 9.355 4.963 1.00 63.25 282 ASP A CA 1
ATOM 2143 C C . ASP A 1 282 ? 3.879 7.897 5.106 1.00 63.25 282 ASP A C 1
ATOM 2145 O O . ASP A 1 282 ? 3.489 7.499 6.207 1.00 63.25 282 ASP A O 1
ATOM 2149 N N . SER A 1 283 ? 3.921 7.099 4.030 1.00 75.56 283 SER A N 1
ATOM 2150 C CA . SER A 1 283 ? 3.736 5.640 3.982 1.00 75.56 283 SER A CA 1
ATOM 2151 C C . SER A 1 283 ? 4.253 5.089 2.645 1.00 75.56 283 SER A C 1
ATOM 2153 O O . SER A 1 283 ? 4.007 5.699 1.610 1.00 75.56 283 SER A O 1
ATOM 2155 N N . ASP A 1 284 ? 4.943 3.947 2.645 1.00 85.06 284 ASP A N 1
ATOM 2156 C CA . ASP A 1 284 ? 5.328 3.213 1.421 1.00 85.06 284 ASP A CA 1
ATOM 2157 C C . ASP A 1 284 ? 4.485 1.941 1.205 1.00 85.06 284 ASP A C 1
ATOM 2159 O O . ASP A 1 284 ? 4.523 1.305 0.141 1.00 85.06 284 ASP A O 1
ATOM 2163 N N . VAL A 1 285 ? 3.662 1.619 2.202 1.00 92.88 285 VAL A N 1
ATOM 2164 C CA . VAL A 1 285 ? 2.592 0.633 2.161 1.00 92.88 285 VAL A CA 1
ATOM 2165 C C . VAL A 1 285 ? 1.374 1.151 2.916 1.00 92.88 285 VAL A C 1
ATOM 2167 O O . VAL A 1 285 ? 1.505 1.899 3.878 1.00 92.88 285 VAL A O 1
ATOM 2170 N N . SER A 1 286 ? 0.199 0.632 2.580 1.00 94.56 286 SER A N 1
ATOM 2171 C CA . SER A 1 286 ? -1.000 0.776 3.402 1.00 94.56 286 SER A CA 1
ATOM 2172 C C . SER A 1 286 ? -1.619 -0.584 3.699 1.00 94.56 286 SER A C 1
ATOM 2174 O O . SER A 1 286 ? -1.598 -1.514 2.886 1.00 94.56 286 SER A O 1
ATOM 2176 N N . VAL A 1 287 ? -2.188 -0.724 4.899 1.00 96.12 287 VAL A N 1
ATOM 2177 C CA . VAL A 1 287 ? -2.859 -1.956 5.330 1.00 96.12 287 VAL A CA 1
ATOM 2178 C C . VAL A 1 287 ? -4.342 -1.708 5.519 1.00 96.12 287 VAL A C 1
ATOM 2180 O O . VAL A 1 287 ? -4.764 -1.047 6.462 1.00 96.12 287 VAL A O 1
ATOM 2183 N N . PHE A 1 288 ? -5.159 -2.308 4.664 1.00 97.31 288 PHE A N 1
ATOM 2184 C CA . PHE A 1 288 ? -6.605 -2.134 4.674 1.00 97.31 288 PHE A CA 1
ATOM 2185 C C . PHE A 1 288 ? -7.318 -3.387 5.157 1.00 97.31 288 PHE A C 1
ATOM 2187 O O . PHE A 1 288 ? -6.875 -4.511 4.925 1.00 97.31 288 PHE A O 1
ATOM 2194 N N . HIS A 1 289 ? -8.453 -3.222 5.823 1.00 97.25 289 HIS A N 1
ATOM 2195 C CA . HIS A 1 289 ? -9.254 -4.350 6.280 1.00 97.25 289 HIS A CA 1
ATOM 2196 C C . HIS A 1 289 ? -10.722 -3.961 6.469 1.00 97.25 289 HIS A C 1
ATOM 2198 O O . HIS A 1 289 ? -11.106 -2.790 6.463 1.00 97.25 289 HIS A O 1
ATOM 2204 N N . ASN A 1 290 ? -11.555 -4.976 6.665 1.00 95.56 290 ASN A N 1
ATOM 2205 C CA . ASN A 1 290 ? -12.931 -4.813 7.104 1.00 95.56 290 ASN A CA 1
ATOM 2206 C C . ASN A 1 290 ? -13.082 -5.107 8.597 1.00 95.56 290 ASN A C 1
ATOM 2208 O O . ASN A 1 290 ? -12.188 -5.632 9.271 1.00 95.56 290 ASN A O 1
ATOM 2212 N N . VAL A 1 291 ? -14.247 -4.742 9.119 1.00 90.44 291 VAL A N 1
ATOM 2213 C CA . VAL A 1 291 ? -14.691 -5.031 10.484 1.00 90.44 291 VAL A CA 1
ATOM 2214 C C . VAL A 1 291 ? -15.974 -5.863 10.416 1.00 90.44 291 VAL A C 1
ATOM 2216 O O . VAL A 1 291 ? -16.617 -5.900 9.367 1.00 90.44 291 VAL A O 1
ATOM 2219 N N . PRO A 1 292 ? -16.389 -6.546 11.498 1.00 82.81 292 PRO A N 1
ATOM 2220 C CA . PRO A 1 292 ? -17.628 -7.308 11.474 1.00 82.81 292 PRO A CA 1
ATOM 2221 C C . PRO A 1 292 ? -18.816 -6.414 11.112 1.00 82.81 292 PRO A C 1
ATOM 2223 O O . PRO A 1 292 ? -19.111 -5.458 11.830 1.00 82.81 292 PRO A O 1
ATOM 2226 N N . GLU A 1 293 ? -19.539 -6.788 10.058 1.00 65.25 293 GLU A N 1
ATOM 2227 C CA . GLU A 1 293 ? -20.819 -6.178 9.701 1.00 65.25 293 GLU A CA 1
ATOM 2228 C C . GLU A 1 293 ? -21.751 -6.113 10.931 1.00 65.25 293 GLU A C 1
ATOM 2230 O O . GLU A 1 293 ? -21.921 -7.133 11.622 1.00 65.25 293 GLU A O 1
ATOM 2235 N N . PRO A 1 294 ? -22.414 -4.973 11.218 1.00 56.44 294 PRO A N 1
ATOM 2236 C CA . PRO A 1 294 ? -23.312 -4.824 12.369 1.00 56.44 294 PRO A CA 1
ATOM 2237 C C . PRO A 1 294 ? -24.400 -5.911 12.458 1.00 56.44 294 PRO A C 1
ATOM 2239 O O . PRO A 1 294 ? -24.823 -6.296 13.555 1.00 56.44 294 PRO A O 1
ATOM 2242 N N . ALA A 1 295 ? -24.825 -6.469 11.319 1.00 47.72 295 ALA A N 1
ATOM 2243 C CA . ALA A 1 295 ? -25.786 -7.572 11.252 1.00 47.72 295 ALA A CA 1
ATOM 2244 C C . ALA A 1 295 ? -25.279 -8.867 11.925 1.00 47.72 295 ALA A C 1
ATOM 2246 O O . ALA A 1 295 ? -26.062 -9.613 12.522 1.00 47.72 295 ALA A O 1
ATOM 2247 N N . THR A 1 296 ? -23.967 -9.106 11.912 1.00 46.91 296 THR A N 1
ATOM 2248 C CA . THR A 1 296 ? -23.324 -10.274 12.533 1.00 46.91 296 THR A CA 1
ATOM 2249 C C . THR A 1 296 ? -23.350 -10.173 14.062 1.00 46.91 296 THR A C 1
ATOM 2251 O O . THR A 1 296 ? -23.577 -11.166 14.759 1.00 46.91 296 THR A O 1
ATOM 2254 N N . ILE A 1 297 ? -23.234 -8.954 14.602 1.00 49.66 297 ILE A N 1
ATOM 2255 C CA . ILE A 1 297 ? -23.335 -8.678 16.045 1.00 49.66 297 ILE A CA 1
ATOM 2256 C C . ILE A 1 297 ? -24.772 -8.918 16.542 1.00 49.66 297 ILE A C 1
ATOM 2258 O O . ILE A 1 297 ? -24.978 -9.515 17.605 1.00 49.66 297 ILE A O 1
ATOM 2262 N N . ALA A 1 298 ? -25.781 -8.530 15.753 1.00 43.97 298 ALA A N 1
ATOM 2263 C CA . ALA A 1 298 ? -27.190 -8.740 16.091 1.00 43.97 298 ALA A CA 1
ATOM 2264 C C . ALA A 1 298 ? -27.576 -10.233 16.155 1.00 43.97 298 ALA A C 1
ATOM 2266 O O . ALA A 1 298 ? -28.325 -10.638 17.050 1.00 43.97 298 ALA A O 1
ATOM 2267 N N . LEU A 1 299 ? -27.035 -11.076 15.264 1.00 45.22 299 LEU A N 1
ATOM 2268 C CA . LEU A 1 299 ? -27.320 -12.516 15.261 1.00 45.22 299 LEU A CA 1
ATOM 2269 C C . LEU A 1 299 ? -26.706 -13.244 16.471 1.00 45.22 299 LEU A C 1
ATOM 2271 O O . LEU A 1 299 ? -27.360 -14.099 17.075 1.00 45.22 299 LEU A O 1
ATOM 2275 N N . ILE A 1 300 ? -25.486 -12.873 16.872 1.00 51.66 300 ILE A N 1
ATOM 2276 C CA . ILE A 1 300 ? -24.819 -13.429 18.063 1.00 51.66 300 ILE A CA 1
ATOM 2277 C C . ILE A 1 300 ? -25.557 -12.996 19.342 1.00 51.66 300 ILE A C 1
ATOM 2279 O O . ILE A 1 300 ? -25.799 -13.818 20.232 1.00 51.66 300 ILE A O 1
ATOM 2283 N N . GLY A 1 301 ? -26.006 -11.736 19.408 1.00 47.94 301 GLY A N 1
ATOM 2284 C CA . GLY A 1 301 ? -26.818 -11.223 20.515 1.00 47.94 301 GLY A CA 1
ATOM 2285 C C . GLY A 1 301 ? -28.166 -11.941 20.661 1.00 47.94 301 GLY A C 1
ATOM 2286 O O . GLY A 1 301 ? -28.553 -12.330 21.767 1.00 47.94 301 GLY A O 1
ATOM 2287 N N . LEU A 1 302 ? -28.867 -12.196 19.552 1.00 46.91 302 LEU A N 1
ATOM 2288 C CA . LEU A 1 302 ? -30.143 -12.922 19.558 1.00 46.91 302 LEU A CA 1
ATOM 2289 C C . LEU A 1 302 ? -29.973 -14.417 19.876 1.00 46.91 302 LEU A C 1
ATOM 2291 O O . LEU A 1 302 ? -30.796 -14.982 20.601 1.00 46.91 302 LEU A O 1
ATOM 2295 N N . GLY A 1 303 ? -28.889 -15.051 19.416 1.00 44.00 303 GLY A N 1
ATOM 2296 C CA . GLY A 1 303 ? -28.557 -16.440 19.751 1.00 44.00 303 GLY A CA 1
ATOM 2297 C C . GLY A 1 303 ? -28.286 -16.648 21.246 1.00 44.00 303 GLY A C 1
ATOM 2298 O O . GLY A 1 303 ? -28.812 -17.587 21.852 1.00 44.00 303 GLY A O 1
ATOM 2299 N N . ALA A 1 304 ? -27.550 -15.727 21.878 1.00 48.59 304 ALA A N 1
ATOM 2300 C CA . ALA A 1 304 ? -27.265 -15.766 23.315 1.00 48.59 304 ALA A CA 1
ATOM 2301 C C . ALA A 1 304 ? -28.519 -15.525 24.184 1.00 48.59 304 ALA A C 1
ATOM 2303 O O . ALA A 1 304 ? -28.680 -16.141 25.242 1.00 48.59 304 ALA A O 1
ATOM 2304 N N . ILE A 1 305 ? -29.451 -14.681 23.726 1.00 51.66 305 ILE A N 1
ATOM 2305 C CA . ILE A 1 305 ? -30.738 -14.446 24.404 1.00 51.66 305 ILE A CA 1
ATOM 2306 C C . ILE A 1 305 ? -31.697 -15.635 24.204 1.00 51.66 305 ILE A C 1
ATOM 2308 O O . ILE A 1 305 ? -32.412 -16.015 25.136 1.00 51.66 305 ILE A O 1
ATOM 2312 N N . GLY A 1 306 ? -31.680 -16.276 23.031 1.00 41.94 306 GLY A N 1
ATOM 2313 C CA . GLY A 1 306 ? -32.481 -17.468 22.734 1.00 41.94 306 GLY A CA 1
ATOM 2314 C C . GLY A 1 306 ? -32.101 -18.689 23.580 1.00 41.94 306 GLY A C 1
ATOM 2315 O O . GLY A 1 306 ? -32.980 -19.440 24.010 1.00 41.94 306 GLY A O 1
ATOM 2316 N N . LEU A 1 307 ? -30.813 -18.852 23.895 1.00 44.88 307 LEU A N 1
ATOM 2317 C CA . LEU A 1 307 ? -30.306 -19.931 24.754 1.00 44.88 307 LEU A CA 1
ATOM 2318 C C . LEU A 1 307 ? -30.551 -19.693 26.255 1.00 44.88 307 LEU A C 1
ATOM 2320 O O . LEU A 1 307 ? -30.686 -20.659 27.004 1.00 44.88 307 LEU A O 1
ATOM 2324 N N . ARG A 1 308 ? -30.711 -18.439 26.704 1.00 44.38 308 ARG A N 1
ATOM 2325 C CA . ARG A 1 308 ? -31.073 -18.112 28.101 1.00 44.38 308 ARG A CA 1
ATOM 2326 C C . ARG A 1 308 ? -32.551 -18.313 28.449 1.00 44.38 308 ARG A C 1
ATOM 2328 O O . ARG A 1 308 ? -32.899 -18.235 29.620 1.00 44.38 308 ARG A O 1
ATOM 2335 N N . ARG A 1 309 ? -33.429 -18.574 27.474 1.00 44.53 309 ARG A N 1
ATOM 2336 C CA . ARG A 1 309 ? -34.867 -18.827 27.713 1.00 44.53 309 ARG A CA 1
ATOM 2337 C C . ARG A 1 309 ? -35.246 -20.311 27.816 1.00 44.53 309 ARG A C 1
ATOM 2339 O O . ARG A 1 309 ? -36.432 -20.611 27.927 1.00 44.53 309 ARG A O 1
ATOM 2346 N N . LYS A 1 310 ? -34.278 -21.235 27.770 1.00 44.97 310 LYS A N 1
ATOM 2347 C CA . LYS A 1 310 ? -34.527 -22.691 27.811 1.00 44.97 310 LYS A CA 1
ATOM 2348 C C . LYS A 1 310 ? -33.892 -23.443 28.991 1.00 44.97 310 LYS A C 1
ATOM 2350 O O . LYS A 1 310 ? -33.896 -24.671 28.968 1.00 44.97 310 LYS A O 1
ATOM 2355 N N . PHE A 1 311 ? -33.431 -22.740 30.024 1.00 44.81 311 PHE A N 1
ATOM 2356 C CA . PHE A 1 311 ? -33.006 -23.343 31.291 1.00 44.81 311 PHE A CA 1
ATOM 2357 C C . PHE A 1 311 ? -33.637 -22.618 32.473 1.00 44.81 311 PHE A C 1
ATOM 2359 O O . PHE A 1 311 ? -33.662 -21.367 32.432 1.00 44.81 311 PHE A O 1
#

Sequence (311 aa):
MKKALFSLILFTLAGAVAAAPSFLITKPPVEPDPSYTGPTDDPHAQEGQWFKDNTTQDEEARTHEFYDNVEGSGGGTESFLAIKGYAENLQYDGDNITSFDIVATIKNDTPGTGGWRDGSNTHGESLTAAQQYSGKLYDTKLTAEFAVDLTAYNAWLDGGSASGVYEDKSPHIIAENHDQLAWFCWTPDNPDQDKQPWGDYLVPTFDFGDIAQGASVTKVLSFTVDGGGLLPSDARAIALETSSDLLLNRTTSLKISNWMDNIGEDDGTAYPSDNDGIALADSDVSVFHNVPEPATIALIGLGAIGLRRKF

Nearest PDB structures (foldseek):
  7wg5-assembly1_b  TM=2.380E-01  e=3.237E-01  Arabidopsis thaliana
  4moa-assembly1_A  TM=1.832E-01  e=1.272E+00  Bacillus thuringiensis serovar israelensis
  5epc-assembly2_B  TM=1.747E-01  e=2.081E+00  Homo sapiens
  5hsh-assembly2_B  TM=1.575E-01  e=4.478E+00  Homo sapiens
  5jn5-assembly2_B  TM=1.434E-01  e=2.198E+00  Homo sapiens

InterPro domains:
  IPR013424 PEP-CTERM protein-sorting domain [PF07589] (291-310)
  IPR013424 PEP-CTERM protein-sorting domain [TIGR02595] (291-310)

Organism: NCBI:txid1941349

Secondary structure (DSSP, 8-state):
----------------PPPSPEEE-STTTSB-SS---S-TTSTT-SS-EEEEETTT--EEEE-EEE--PPTBBT-BTTGGGSEE--EEEEEEETTEEEEEEEEEEEE---B-SB----EE-TTS-EE----EE-SPEEEEEEEETT-B-HHHHHHHHHTT--S--TT--SSPEEESS-SEEEEES--TT-S-TTS-SPPEEEEEEEEEEEE-TT-EEEEEEEEEESTT-B-TTSHHHHHHTSSS----B-TT--SS---SPPP-----PPSSP-STT-PPPSBSEEEEEE---HHHHHHHHHHHHHHTT--